Protein AF-A0A068NXD2-F1 (afdb_monomer)

Secondary structure (DSSP, 8-state):
--HHHHHHHHHTSSS-EEETHHHHHHHHTT---SEEEE--SS----SPPS-EEE---SSS-HHHHHHHHHHHTT--EEEE----SS-HHHHHHHHHHHHH-SSEEEEEETTEEEEEEESSEEEEEE--TT-EEEEEESS-EEEEEEESBSS-EEEEEE-TTS--EEEEEB-SSEEEEEESBSEEEEEEE-TT------

Radius of gyration: 17.55 Å; Cα contacts (8 Å, |Δi|>4): 435; chains: 1; bounding box: 44×31×48 Å

Nearest PDB structures (foldseek):
  3lm8-assembly1_A  TM=8.554E-01  e=1.141E-14  Bacillus subtilis
  3lm8-assembly5_C  TM=8.393E-01  e=3.067E-14  Bacillus subtilis
  3s4y-assembly1_A  TM=8.103E-01  e=2.395E-14  Homo sapiens
  3lm8-assembly6_D  TM=8.075E-01  e=1.123E-13  Bacillus subtilis
  3k94-assembly1_A  TM=8.118E-01  e=3.864E-13  Geobacillus thermodenitrificans NG80-2

Structure (mmCIF, N/CA/C/O backbone):
data_AF-A0A068NXD2-F1
#
_entry.id   AF-A0A068NXD2-F1
#
loop_
_atom_site.group_PDB
_atom_site.id
_atom_site.type_symbol
_atom_site.label_atom_id
_atom_site.label_alt_id
_atom_site.label_comp_id
_atom_site.label_asym_id
_atom_site.label_entity_id
_atom_site.label_seq_id
_atom_site.pdbx_PDB_ins_code
_atom_site.Cartn_x
_atom_site.Cartn_y
_atom_site.Cartn_z
_atom_site.occupancy
_atom_site.B_iso_or_equiv
_atom_site.auth_seq_id
_atom_site.auth_comp_id
_atom_site.auth_asym_id
_atom_site.auth_atom_id
_atom_site.pdbx_PDB_model_num
ATOM 1 N N . MET A 1 1 ? 1.137 -14.820 -9.020 1.00 80.31 1 MET A N 1
ATOM 2 C CA . MET A 1 1 ? -0.158 -14.266 -9.481 1.00 80.31 1 MET A CA 1
ATOM 3 C C . MET A 1 1 ? -0.465 -14.746 -10.903 1.00 80.31 1 MET A C 1
ATOM 5 O O . MET A 1 1 ? 0.482 -14.782 -11.695 1.00 80.31 1 MET A O 1
ATOM 9 N N . PRO A 1 2 ? -1.718 -15.140 -11.213 1.00 87.25 2 PRO A N 1
ATOM 10 C CA . PRO A 1 2 ? -2.168 -15.504 -12.565 1.00 87.25 2 PRO A CA 1
ATOM 11 C C . PRO A 1 2 ? -2.048 -14.347 -13.572 1.00 87.25 2 PRO A C 1
ATOM 13 O O . PRO A 1 2 ? -2.248 -13.191 -13.203 1.00 87.25 2 PRO A O 1
ATOM 16 N N . LEU A 1 3 ? -1.756 -14.653 -14.843 1.00 90.31 3 LEU A N 1
ATOM 17 C CA . LEU A 1 3 ? -1.585 -13.635 -15.894 1.00 90.31 3 LEU A CA 1
ATOM 18 C C . LEU A 1 3 ? -2.882 -12.876 -16.208 1.00 90.31 3 LEU A C 1
ATOM 20 O O . LEU A 1 3 ? -2.831 -11.684 -16.480 1.00 90.31 3 LEU A O 1
ATOM 24 N N . GLU A 1 4 ? -4.037 -13.537 -16.124 1.00 89.12 4 GLU A N 1
ATOM 25 C CA . GLU A 1 4 ? -5.345 -12.904 -16.347 1.00 89.12 4 GLU A CA 1
ATOM 26 C C . GLU A 1 4 ? -5.629 -11.804 -15.315 1.00 89.12 4 GLU A C 1
ATOM 28 O O . GLU A 1 4 ? -6.006 -10.693 -15.675 1.00 89.12 4 GLU A O 1
ATOM 33 N N . GLN A 1 5 ? -5.360 -12.086 -14.037 1.00 87.50 5 GLN A N 1
ATOM 34 C CA . GLN A 1 5 ? -5.490 -11.109 -12.955 1.00 87.50 5 GLN A CA 1
ATOM 35 C C . GLN A 1 5 ? -4.528 -9.931 -13.148 1.00 87.50 5 GLN A C 1
ATOM 37 O O . GLN A 1 5 ? -4.942 -8.781 -13.041 1.00 87.50 5 GLN A O 1
ATOM 42 N N . LEU A 1 6 ? -3.262 -10.210 -13.487 1.00 90.88 6 LEU A N 1
ATOM 43 C CA . LEU A 1 6 ? -2.274 -9.173 -13.798 1.00 90.88 6 LEU A CA 1
ATOM 44 C C . LEU A 1 6 ? -2.721 -8.294 -14.974 1.00 90.88 6 LEU A C 1
ATOM 46 O O . LEU A 1 6 ? -2.616 -7.074 -14.900 1.00 90.88 6 LEU A O 1
ATOM 50 N N . ASN A 1 7 ? -3.237 -8.902 -16.043 1.00 91.94 7 ASN A N 1
ATOM 51 C CA . ASN A 1 7 ? -3.731 -8.194 -17.219 1.00 91.94 7 ASN A CA 1
ATOM 52 C C . ASN A 1 7 ? -4.910 -7.277 -16.870 1.00 91.94 7 ASN A C 1
ATOM 54 O O . ASN A 1 7 ? -4.881 -6.103 -17.232 1.00 91.94 7 ASN A O 1
ATOM 58 N N . ALA A 1 8 ? -5.909 -7.791 -16.144 1.00 89.75 8 ALA A N 1
ATOM 59 C CA . ALA A 1 8 ? -7.082 -7.021 -15.741 1.00 89.75 8 ALA A CA 1
ATOM 60 C C . ALA A 1 8 ? -6.690 -5.783 -14.921 1.00 89.75 8 ALA A C 1
ATOM 62 O O . ALA A 1 8 ? -7.128 -4.677 -15.223 1.00 89.75 8 ALA A O 1
ATOM 63 N N . TRP A 1 9 ? -5.804 -5.967 -13.943 1.00 90.75 9 TRP A N 1
ATOM 64 C CA . TRP A 1 9 ? -5.254 -4.902 -13.106 1.00 90.75 9 TRP A CA 1
ATOM 65 C C . TRP A 1 9 ? -4.428 -3.879 -13.883 1.00 90.75 9 TRP A C 1
ATOM 67 O O . TRP A 1 9 ? -4.611 -2.675 -13.730 1.00 90.75 9 TRP A O 1
ATOM 77 N N . ALA A 1 10 ? -3.521 -4.338 -14.743 1.00 91.50 10 ALA A N 1
ATOM 78 C CA . ALA A 1 10 ? -2.694 -3.434 -15.530 1.00 91.50 10 ALA A CA 1
ATOM 79 C C . ALA A 1 10 ? -3.540 -2.605 -16.513 1.00 91.50 10 ALA A C 1
ATOM 81 O O . ALA A 1 10 ? -3.257 -1.434 -16.731 1.00 91.50 10 ALA A O 1
ATOM 82 N N . ARG A 1 11 ? -4.616 -3.178 -17.069 1.00 90.56 11 ARG A N 1
ATOM 83 C CA . ARG A 1 11 ? -5.527 -2.476 -17.989 1.00 90.56 11 ARG A CA 1
ATOM 84 C C . ARG A 1 11 ? -6.458 -1.469 -17.321 1.00 90.56 11 ARG A C 1
ATOM 86 O O . ARG A 1 11 ? -6.991 -0.623 -18.030 1.00 90.56 11 ARG A O 1
ATOM 93 N N . SER A 1 12 ? -6.683 -1.564 -16.012 1.00 90.12 12 SER A N 1
ATOM 94 C CA . SER A 1 12 ? -7.473 -0.577 -15.268 1.00 90.12 12 SER A CA 1
ATOM 95 C C . SER A 1 12 ? -6.631 0.587 -14.736 1.00 90.12 12 SER A C 1
ATOM 97 O O . SER A 1 12 ? -7.163 1.483 -14.090 1.00 90.12 12 SER A O 1
ATOM 99 N N . ALA A 1 13 ? -5.315 0.588 -14.966 1.00 92.25 13 ALA A N 1
ATOM 100 C CA . ALA A 1 13 ? -4.443 1.705 -14.622 1.00 92.25 13 ALA A CA 1
ATOM 101 C C . ALA A 1 13 ? -4.324 2.707 -15.782 1.00 92.25 13 ALA A C 1
ATOM 103 O O . ALA A 1 13 ? -4.320 2.319 -16.949 1.00 92.25 13 ALA A O 1
ATOM 104 N N . ASP A 1 14 ? -4.160 3.991 -15.452 1.00 93.44 14 ASP A N 1
ATOM 105 C CA . ASP A 1 14 ? -3.874 5.038 -16.442 1.00 93.44 14 ASP A CA 1
ATOM 106 C C . ASP A 1 14 ? -2.471 4.890 -17.050 1.00 93.44 14 ASP A C 1
ATOM 108 O O . ASP A 1 14 ? -2.255 5.192 -18.222 1.00 93.44 14 ASP A O 1
ATOM 112 N N . VAL A 1 15 ? -1.513 4.449 -16.226 1.00 95.50 15 VAL A N 1
ATOM 113 C CA . VAL A 1 15 ? -0.107 4.237 -16.581 1.00 95.50 15 VAL A CA 1
ATOM 114 C C . VAL A 1 15 ? 0.410 3.002 -15.848 1.00 95.50 15 VAL A C 1
ATOM 116 O O . VAL A 1 15 ? 0.129 2.811 -14.662 1.00 95.50 15 VAL A O 1
ATOM 119 N N . VAL A 1 16 ? 1.183 2.168 -16.542 1.00 96.12 16 VAL A N 1
ATOM 120 C CA . VAL A 1 16 ? 1.757 0.931 -16.010 1.00 96.12 16 VAL A CA 1
ATOM 121 C C . VAL A 1 16 ? 3.274 1.052 -15.924 1.00 96.12 16 VAL A C 1
ATOM 123 O O . VAL A 1 16 ? 3.974 1.088 -16.938 1.00 96.12 16 VAL A O 1
ATOM 126 N N . TYR A 1 17 ? 3.794 1.044 -14.698 1.00 96.75 17 TYR A N 1
ATOM 127 C CA . TYR A 1 17 ? 5.226 0.936 -14.432 1.00 96.75 17 TYR A CA 1
ATOM 128 C C . TYR A 1 17 ? 5.588 -0.464 -13.953 1.00 96.75 17 TYR A C 1
ATOM 130 O O . TYR A 1 17 ? 4.823 -1.110 -13.236 1.00 96.75 17 TYR A O 1
ATOM 138 N N . ALA A 1 18 ? 6.769 -0.923 -14.347 1.00 95.06 18 ALA A N 1
ATOM 139 C CA . ALA A 1 18 ? 7.309 -2.212 -13.955 1.00 95.06 18 ALA A CA 1
ATOM 140 C C . ALA A 1 18 ? 8.717 -2.049 -13.389 1.00 95.06 18 ALA A C 1
ATOM 142 O O . ALA A 1 18 ? 9.473 -1.200 -13.858 1.00 95.06 18 ALA A O 1
ATOM 143 N N . ALA A 1 19 ? 9.063 -2.871 -12.403 1.00 92.44 19 ALA A N 1
ATOM 144 C CA . ALA A 1 19 ? 10.442 -3.024 -11.971 1.00 92.44 19 ALA A CA 1
ATOM 145 C C . ALA A 1 19 ? 10.993 -4.359 -12.470 1.00 92.44 19 ALA A C 1
ATOM 147 O O . ALA A 1 19 ? 10.310 -5.381 -12.334 1.00 92.44 19 ALA A O 1
ATOM 148 N N . ASP A 1 20 ? 12.184 -4.328 -13.067 1.00 87.12 20 ASP A N 1
ATOM 149 C CA . ASP A 1 20 ? 12.966 -5.501 -13.475 1.00 87.12 20 ASP A CA 1
ATOM 150 C C . ASP A 1 20 ? 12.122 -6.620 -14.123 1.00 87.12 20 ASP A C 1
ATOM 152 O O . ASP A 1 20 ? 11.349 -6.364 -15.056 1.00 87.12 20 ASP A O 1
ATOM 156 N N . GLY A 1 21 ? 12.221 -7.863 -13.636 1.00 86.62 21 GLY A N 1
ATOM 157 C CA . GLY A 1 21 ? 11.480 -9.019 -14.156 1.00 86.62 21 GLY A CA 1
ATOM 158 C C . GLY A 1 21 ? 9.948 -8.881 -14.117 1.00 86.62 21 GLY A C 1
ATOM 159 O O . GLY A 1 21 ? 9.235 -9.640 -14.780 1.00 86.62 21 GLY A O 1
ATOM 160 N N . GLY A 1 22 ? 9.406 -7.891 -13.398 1.00 89.94 22 GLY A N 1
ATOM 161 C CA . GLY A 1 22 ? 7.995 -7.516 -13.484 1.00 89.94 22 GLY A CA 1
ATOM 162 C C 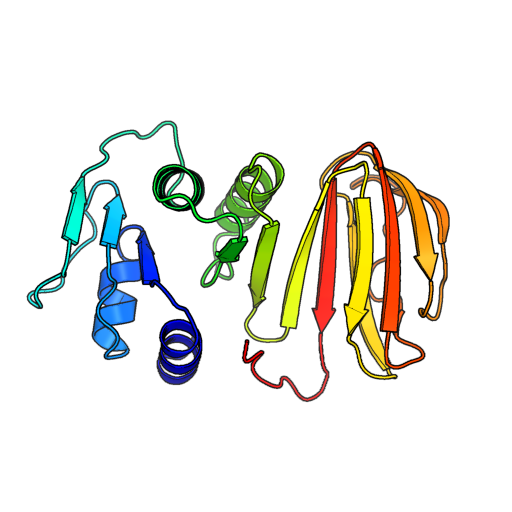. GLY A 1 22 ? 7.592 -7.052 -14.888 1.00 89.94 22 GLY A C 1
ATOM 163 O O . GLY A 1 22 ? 6.461 -7.296 -15.311 1.00 89.94 22 GLY A O 1
ATOM 164 N N . GLY A 1 23 ? 8.525 -6.455 -15.635 1.00 91.00 23 GLY A N 1
ATOM 165 C CA . GLY A 1 23 ? 8.317 -6.043 -17.020 1.00 91.00 23 GLY A CA 1
ATOM 166 C C . GLY A 1 23 ? 8.087 -7.233 -17.951 1.00 91.00 23 GLY A C 1
ATOM 167 O O . GLY A 1 23 ? 7.118 -7.236 -18.711 1.00 91.00 23 GLY A O 1
ATOM 168 N N . ASP A 1 24 ? 8.916 -8.273 -17.840 1.00 89.62 24 ASP A N 1
ATOM 169 C CA . ASP A 1 24 ? 8.751 -9.521 -18.598 1.00 89.62 24 ASP A CA 1
ATOM 170 C C . ASP A 1 24 ? 7.396 -10.169 -18.297 1.00 89.62 24 ASP A C 1
ATOM 172 O O . ASP A 1 24 ? 6.661 -10.563 -19.201 1.00 89.62 24 ASP A O 1
ATOM 176 N N . ARG A 1 25 ? 7.012 -10.200 -17.019 1.00 91.12 25 ARG A N 1
ATOM 177 C CA . ARG A 1 25 ? 5.746 -10.798 -16.584 1.00 91.12 25 ARG A CA 1
ATOM 178 C C . ARG A 1 25 ? 4.516 -10.053 -17.118 1.00 91.12 25 ARG A C 1
ATOM 180 O O . ARG A 1 25 ? 3.491 -10.669 -17.407 1.00 91.12 25 ARG A O 1
ATOM 187 N N . LEU A 1 26 ? 4.610 -8.733 -17.257 1.00 92.81 26 LEU A N 1
ATOM 188 C CA . LEU A 1 26 ? 3.582 -7.896 -17.879 1.00 92.81 26 LEU A CA 1
ATOM 189 C C . LEU A 1 26 ? 3.489 -8.133 -19.394 1.00 92.81 26 LEU A C 1
ATOM 191 O O . LEU A 1 26 ? 2.387 -8.248 -19.938 1.00 92.81 26 LEU A O 1
ATOM 195 N N . LEU A 1 27 ? 4.631 -8.306 -20.064 1.00 92.06 27 LEU A N 1
ATOM 196 C CA . LEU A 1 27 ? 4.678 -8.686 -21.477 1.00 92.06 27 LEU A CA 1
ATOM 197 C C . LEU A 1 27 ? 4.060 -10.070 -21.720 1.00 92.06 27 LEU A C 1
ATOM 199 O O . LEU A 1 27 ? 3.256 -10.214 -22.640 1.00 92.06 27 LEU A O 1
ATOM 203 N N . GLU A 1 28 ? 4.347 -11.056 -20.864 1.00 91.81 28 GLU A N 1
ATOM 204 C CA . GLU A 1 28 ? 3.694 -12.377 -20.886 1.00 91.81 28 GLU A CA 1
ATOM 205 C C . GLU A 1 28 ? 2.174 -12.275 -20.699 1.00 91.81 28 GLU A C 1
ATOM 207 O O . GLU A 1 28 ? 1.412 -13.004 -21.335 1.00 91.81 28 GLU A O 1
ATOM 212 N N . ALA A 1 29 ? 1.715 -11.341 -19.861 1.00 91.88 29 ALA A N 1
ATOM 213 C CA . ALA A 1 29 ? 0.297 -11.055 -19.670 1.00 91.88 29 ALA A CA 1
ATOM 214 C C . ALA A 1 29 ? -0.334 -10.275 -20.841 1.00 91.88 29 ALA A C 1
ATOM 216 O O . ALA A 1 29 ? -1.530 -9.990 -20.805 1.00 91.88 29 ALA A O 1
ATOM 217 N N . GLY A 1 30 ? 0.429 -9.910 -21.876 1.00 91.69 30 GLY A N 1
ATOM 218 C CA . GLY A 1 30 ? -0.059 -9.147 -23.025 1.00 91.69 30 GLY A CA 1
ATOM 219 C C . GLY A 1 30 ? -0.336 -7.671 -22.721 1.00 91.69 30 GLY A C 1
ATOM 220 O O . GLY A 1 30 ? -1.159 -7.053 -23.405 1.00 91.69 30 GLY A O 1
ATOM 221 N N . VAL A 1 31 ? 0.313 -7.107 -21.696 1.00 91.75 31 VAL A N 1
ATOM 222 C CA . VAL A 1 31 ? 0.235 -5.683 -21.339 1.00 91.75 31 VAL A CA 1
ATOM 223 C C . VAL A 1 31 ? 1.652 -5.108 -21.263 1.00 91.75 31 VAL A C 1
ATOM 225 O O . VAL A 1 31 ? 2.299 -5.231 -20.231 1.00 91.75 31 VAL A O 1
ATOM 228 N N . PRO A 1 32 ? 2.178 -4.492 -22.335 1.00 92.12 32 PRO A N 1
ATOM 229 C CA . PRO A 1 32 ? 3.508 -3.894 -22.288 1.00 92.12 32 PRO A CA 1
ATOM 230 C C . PRO A 1 32 ? 3.515 -2.682 -21.341 1.00 92.12 32 PRO A C 1
ATOM 232 O O . PRO A 1 32 ? 2.701 -1.779 -21.556 1.00 92.12 32 PRO A O 1
ATOM 235 N N . PRO A 1 33 ? 4.419 -2.625 -20.343 1.00 94.06 33 PRO A N 1
ATOM 236 C CA . PRO A 1 33 ? 4.502 -1.483 -19.439 1.00 94.06 33 PRO A CA 1
ATOM 237 C C . PRO A 1 33 ? 4.908 -0.211 -20.190 1.00 94.06 33 PRO A C 1
ATOM 239 O O . PRO A 1 33 ? 5.667 -0.253 -21.166 1.00 94.06 33 PRO A O 1
ATOM 242 N N . ASP A 1 34 ? 4.430 0.932 -19.706 1.00 95.50 34 ASP A N 1
ATOM 243 C CA . ASP A 1 34 ? 4.809 2.253 -20.205 1.00 95.50 34 ASP A CA 1
ATOM 244 C C . ASP A 1 34 ? 6.260 2.576 -19.874 1.00 95.50 34 ASP A C 1
ATOM 246 O O . ASP A 1 34 ? 6.957 3.214 -20.664 1.00 95.50 34 ASP A O 1
ATOM 250 N N . THR A 1 35 ? 6.740 2.131 -18.713 1.00 95.38 35 THR A N 1
ATOM 251 C CA . THR A 1 35 ? 8.150 2.228 -18.328 1.00 95.38 35 THR A CA 1
ATOM 252 C C . THR A 1 35 ? 8.550 1.047 -17.458 1.00 95.38 35 THR A C 1
ATOM 254 O O . THR A 1 35 ? 7.874 0.742 -16.478 1.00 95.38 35 THR A O 1
ATOM 257 N N . THR A 1 36 ? 9.678 0.424 -17.794 1.00 94.62 36 THR A N 1
ATOM 258 C CA . THR A 1 36 ? 10.364 -0.536 -16.925 1.00 94.62 36 THR A CA 1
ATOM 259 C C . THR A 1 36 ? 11.621 0.117 -16.353 1.00 94.62 36 THR A C 1
ATOM 261 O O . THR A 1 36 ? 12.400 0.704 -17.108 1.00 94.62 36 THR A O 1
ATOM 264 N N . ILE A 1 37 ? 11.803 0.045 -15.035 1.00 93.56 37 ILE A N 1
ATOM 265 C CA . ILE A 1 37 ? 12.955 0.591 -14.303 1.00 93.56 37 ILE A CA 1
ATOM 266 C C . ILE A 1 37 ? 13.669 -0.514 -13.519 1.00 93.56 37 ILE A C 1
ATOM 268 O O . ILE A 1 37 ? 13.020 -1.443 -13.056 1.00 93.56 37 ILE A O 1
ATOM 272 N N . GLY A 1 38 ? 14.983 -0.412 -13.360 1.00 88.06 38 GLY A N 1
ATOM 273 C CA . GLY A 1 38 ? 15.768 -1.347 -12.553 1.00 88.06 38 GLY A CA 1
ATOM 274 C C . GLY A 1 38 ? 17.189 -1.481 -13.077 1.00 88.06 38 GLY A C 1
ATOM 275 O O . GLY A 1 38 ? 17.612 -0.685 -13.921 1.00 88.06 38 GLY A O 1
ATOM 276 N N . ASP A 1 39 ? 17.938 -2.462 -12.588 1.00 80.06 39 ASP A N 1
ATOM 277 C CA . ASP A 1 39 ? 19.282 -2.725 -13.118 1.00 80.06 39 ASP A CA 1
ATOM 278 C C . ASP A 1 39 ? 19.241 -3.387 -14.510 1.00 80.06 39 ASP A C 1
ATOM 280 O O . ASP A 1 39 ? 20.212 -3.287 -15.271 1.00 80.06 39 ASP A O 1
ATOM 284 N N . LEU A 1 40 ? 18.072 -3.939 -14.870 1.00 77.69 40 LEU A N 1
ATOM 285 C CA . LEU A 1 40 ? 17.748 -4.611 -16.125 1.00 77.69 40 LEU A CA 1
ATOM 286 C C . LEU A 1 40 ? 18.558 -5.897 -16.364 1.00 77.69 40 LEU A C 1
ATOM 288 O O . LEU A 1 40 ? 18.571 -6.404 -17.487 1.00 77.69 40 LEU A O 1
ATOM 292 N N . ASP A 1 41 ? 19.212 -6.447 -15.336 1.00 72.94 41 ASP A N 1
ATOM 293 C CA . ASP A 1 41 ? 20.031 -7.661 -15.445 1.00 72.94 41 ASP A CA 1
ATOM 294 C C . ASP A 1 41 ? 19.180 -8.941 -15.575 1.00 72.94 41 ASP A C 1
ATOM 296 O O . ASP A 1 41 ? 19.598 -9.955 -16.144 1.00 72.94 41 ASP A O 1
ATOM 300 N N . SER A 1 42 ? 17.943 -8.854 -15.092 1.00 67.88 42 SER A N 1
ATOM 301 C CA . SER A 1 42 ? 16.977 -9.941 -15.009 1.00 67.88 42 SER A CA 1
ATOM 302 C C . SER A 1 42 ? 15.984 -9.955 -16.170 1.00 67.88 42 SER A C 1
ATOM 304 O O . SER A 1 42 ? 15.219 -10.916 -16.294 1.00 67.88 42 SER A O 1
ATOM 306 N N . ILE A 1 43 ? 16.025 -8.942 -17.043 1.00 70.12 43 ILE A N 1
ATOM 307 C CA . ILE A 1 43 ? 15.185 -8.851 -18.238 1.00 70.12 43 ILE A CA 1
ATOM 308 C C . ILE A 1 43 ? 15.666 -9.859 -19.280 1.00 70.12 43 ILE A C 1
ATOM 310 O O . ILE A 1 43 ? 16.800 -9.823 -19.757 1.00 70.12 43 ILE A O 1
ATOM 314 N N . ARG A 1 44 ? 14.768 -10.764 -19.661 1.00 68.62 44 ARG A N 1
ATOM 315 C CA . ARG A 1 44 ? 15.015 -11.834 -20.638 1.00 68.62 44 ARG A CA 1
ATOM 316 C C . ARG A 1 44 ? 14.169 -11.683 -21.894 1.00 68.62 44 ARG A C 1
ATOM 318 O O . ARG A 1 44 ? 14.394 -12.409 -22.864 1.00 68.62 44 ARG A O 1
ATOM 325 N N . SER A 1 45 ? 13.181 -10.792 -21.879 1.00 65.12 45 SER A N 1
ATOM 326 C CA . SER A 1 45 ? 12.255 -10.633 -22.992 1.00 65.12 45 SER A CA 1
ATOM 327 C C . SER A 1 45 ? 12.933 -10.102 -24.258 1.00 65.12 45 SER A C 1
ATOM 329 O O . SER A 1 45 ? 13.699 -9.141 -24.242 1.00 65.12 45 SER A O 1
ATOM 331 N N . VAL A 1 46 ? 12.567 -10.712 -25.387 1.00 59.62 46 VAL A N 1
ATOM 332 C CA . VAL A 1 46 ? 12.876 -10.237 -26.747 1.00 59.62 46 VAL A CA 1
ATOM 333 C C . VAL A 1 46 ? 11.838 -9.238 -27.274 1.00 59.62 46 VAL A C 1
ATOM 335 O O . VAL A 1 46 ? 12.017 -8.665 -28.347 1.00 59.62 46 VAL A O 1
ATOM 338 N N . LEU A 1 47 ? 10.723 -9.061 -26.556 1.00 62.22 47 LEU A N 1
ATOM 339 C CA . LEU A 1 47 ? 9.650 -8.143 -26.928 1.00 62.22 47 LEU A CA 1
ATOM 340 C C . LEU A 1 47 ? 10.023 -6.701 -26.548 1.00 62.22 47 LEU A C 1
ATOM 342 O O . LEU A 1 47 ? 10.613 -6.481 -25.488 1.00 62.22 47 LEU A O 1
ATOM 346 N N . PRO A 1 48 ? 9.664 -5.706 -27.378 1.00 67.56 48 PRO A N 1
ATOM 347 C CA . PRO A 1 48 ? 10.055 -4.326 -27.141 1.00 67.56 48 PRO A CA 1
ATOM 348 C C . PRO A 1 48 ? 9.314 -3.736 -25.936 1.00 67.56 48 PRO A C 1
ATOM 350 O O . PRO A 1 48 ? 8.084 -3.662 -25.913 1.00 67.56 48 PRO A O 1
ATOM 353 N N . PHE A 1 49 ? 10.077 -3.245 -24.964 1.00 77.50 49 PHE A N 1
ATOM 354 C CA . PHE A 1 49 ? 9.577 -2.329 -23.943 1.00 77.50 49 PHE A CA 1
ATOM 355 C C . PHE A 1 49 ? 9.327 -0.947 -24.554 1.00 77.50 49 PHE A C 1
ATOM 357 O O . PHE A 1 49 ? 10.071 -0.510 -25.433 1.00 77.50 49 PHE A O 1
ATOM 364 N N . ARG A 1 50 ? 8.302 -0.229 -24.074 1.00 83.88 50 ARG A N 1
ATOM 365 C CA . ARG A 1 50 ? 8.019 1.142 -24.541 1.00 83.88 50 ARG A CA 1
ATOM 366 C C . ARG A 1 50 ? 9.112 2.117 -24.111 1.00 83.88 50 ARG A C 1
ATOM 368 O O . ARG A 1 50 ? 9.549 2.947 -24.905 1.00 83.88 50 ARG A O 1
ATOM 375 N N . ARG A 1 51 ? 9.553 2.001 -22.857 1.00 90.50 51 ARG A N 1
ATOM 376 C CA . ARG A 1 51 ? 10.634 2.790 -22.267 1.00 90.50 51 ARG A CA 1
ATOM 377 C C . ARG A 1 51 ? 11.364 1.961 -21.219 1.00 90.50 51 ARG A C 1
ATOM 379 O O . ARG A 1 51 ? 10.728 1.286 -20.413 1.00 90.50 51 ARG A O 1
ATOM 386 N N . LEU A 1 52 ? 12.689 2.060 -21.222 1.00 90.06 52 LEU A N 1
ATOM 387 C CA . LEU A 1 52 ? 13.569 1.455 -20.228 1.00 90.06 52 LEU A CA 1
ATOM 388 C C . LEU A 1 52 ? 14.341 2.557 -19.510 1.00 90.06 52 LEU A C 1
ATOM 390 O O . LEU A 1 52 ? 14.863 3.470 -20.153 1.00 90.06 52 LEU A O 1
ATOM 394 N N . ILE A 1 53 ? 1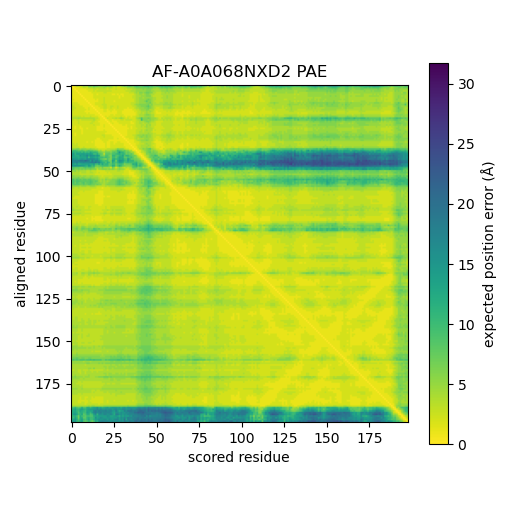4.395 2.475 -18.187 1.00 90.38 53 ILE A N 1
ATOM 395 C CA . ILE A 1 53 ? 15.236 3.322 -17.345 1.00 90.38 53 ILE A CA 1
ATOM 396 C C . ILE A 1 53 ? 16.188 2.393 -16.608 1.00 90.38 53 ILE A C 1
ATOM 398 O O . ILE A 1 53 ? 15.769 1.639 -15.737 1.00 90.38 53 ILE A O 1
ATOM 402 N N . GLN A 1 54 ? 17.466 2.449 -16.970 1.00 89.44 54 GLN A N 1
ATOM 403 C CA . GLN A 1 54 ? 18.487 1.744 -16.214 1.00 89.44 54 GLN A CA 1
ATOM 404 C C . GLN A 1 54 ? 18.818 2.551 -14.958 1.00 89.44 54 GLN A C 1
ATOM 406 O O . GLN A 1 54 ? 19.219 3.712 -15.052 1.00 89.44 54 GLN A O 1
ATOM 411 N N . ASP A 1 55 ? 18.649 1.923 -13.803 1.00 87.94 55 ASP A N 1
ATOM 412 C CA . ASP A 1 55 ? 18.981 2.465 -12.495 1.00 87.94 55 ASP A CA 1
ATOM 413 C C . ASP A 1 55 ? 19.861 1.452 -11.740 1.00 87.94 55 ASP A C 1
ATOM 415 O O . ASP A 1 55 ? 19.337 0.499 -11.147 1.00 87.94 55 ASP A O 1
ATOM 419 N N . PRO A 1 56 ? 21.198 1.621 -11.796 1.00 85.12 56 PRO A N 1
ATOM 420 C CA . PRO A 1 56 ? 22.143 0.684 -11.203 1.00 85.12 56 PRO A CA 1
ATOM 421 C C . PRO A 1 56 ? 22.251 0.823 -9.680 1.00 85.12 56 PRO A C 1
ATOM 423 O O . PRO A 1 56 ? 23.036 0.089 -9.082 1.00 85.12 56 PRO A O 1
ATOM 426 N N . ASP A 1 57 ? 21.529 1.761 -9.056 1.00 87.50 57 ASP A N 1
ATOM 427 C CA . ASP A 1 57 ? 21.555 1.937 -7.609 1.00 87.50 57 ASP A CA 1
ATOM 428 C C . ASP A 1 57 ? 21.073 0.666 -6.892 1.00 87.50 57 ASP A C 1
ATOM 430 O O . ASP A 1 57 ? 20.019 0.106 -7.208 1.00 87.50 57 ASP A O 1
ATOM 434 N N . GLN A 1 58 ? 21.881 0.217 -5.935 1.00 85.44 58 GLN A N 1
ATOM 435 C CA . GLN A 1 58 ? 21.658 -0.977 -5.119 1.00 85.44 58 GLN A CA 1
ATOM 436 C C . GLN A 1 58 ? 21.252 -0.618 -3.683 1.00 85.44 58 GLN A C 1
ATOM 438 O O . GLN A 1 58 ? 20.911 -1.503 -2.900 1.00 85.44 58 GLN A O 1
ATOM 443 N N . GLU A 1 59 ? 21.301 0.666 -3.311 1.00 88.44 59 GLU A N 1
ATOM 444 C CA . GLU A 1 59 ? 20.857 1.137 -1.996 1.00 88.44 59 GLU A CA 1
ATOM 445 C C . GLU A 1 59 ? 19.332 1.318 -1.933 1.00 88.44 59 GLU A C 1
ATOM 447 O O . GLU A 1 59 ? 18.757 1.371 -0.844 1.00 88.44 59 GLU A O 1
ATOM 452 N N . THR A 1 60 ? 18.664 1.373 -3.089 1.00 90.56 60 THR A N 1
ATOM 453 C CA . THR A 1 60 ? 17.209 1.491 -3.215 1.00 90.56 60 THR A CA 1
ATOM 454 C C . THR A 1 60 ? 16.583 0.213 -3.765 1.00 90.56 60 THR A C 1
ATOM 456 O O . THR A 1 60 ? 17.113 -0.429 -4.670 1.00 90.56 60 THR A O 1
ATOM 459 N N . SER A 1 61 ? 15.425 -0.170 -3.220 1.00 92.50 61 SER A N 1
ATOM 460 C CA . SER A 1 61 ? 14.678 -1.328 -3.719 1.00 92.50 61 SER A CA 1
ATOM 461 C C . SER A 1 61 ? 13.909 -1.001 -5.000 1.00 92.50 61 SER A C 1
ATOM 463 O O . SER A 1 61 ? 13.587 0.154 -5.279 1.00 92.50 61 SER A O 1
ATOM 465 N N . ASP A 1 62 ? 13.492 -2.035 -5.722 1.00 92.31 62 ASP A N 1
ATOM 466 C CA . ASP A 1 62 ? 12.571 -1.940 -6.862 1.00 92.31 62 ASP A CA 1
ATOM 467 C C . ASP A 1 62 ? 11.307 -1.131 -6.542 1.00 92.31 62 ASP A C 1
ATOM 469 O O . ASP A 1 62 ? 10.835 -0.327 -7.349 1.00 92.31 62 ASP A O 1
ATOM 473 N N . CYS A 1 63 ? 10.770 -1.298 -5.328 1.00 95.44 63 CYS A N 1
ATOM 474 C CA . CYS A 1 63 ? 9.624 -0.522 -4.875 1.00 95.44 63 CYS A CA 1
ATOM 475 C C . CYS A 1 63 ? 9.978 0.963 -4.718 1.00 95.44 63 CYS A C 1
ATOM 477 O O . CYS A 1 63 ? 9.193 1.814 -5.133 1.00 95.44 63 CYS A O 1
ATOM 479 N N . ASP A 1 64 ? 11.139 1.295 -4.144 1.00 96.06 64 ASP A N 1
ATOM 480 C CA . ASP A 1 64 ? 11.590 2.689 -4.011 1.00 96.06 64 ASP A CA 1
ATOM 481 C C . ASP A 1 64 ? 11.756 3.347 -5.390 1.00 96.06 64 ASP A C 1
ATOM 483 O O . ASP A 1 64 ? 11.334 4.493 -5.586 1.00 96.06 64 ASP A O 1
ATOM 487 N N . LYS A 1 65 ? 12.291 2.603 -6.367 1.00 95.31 65 LYS A N 1
ATOM 488 C CA . LYS A 1 65 ? 12.451 3.051 -7.759 1.00 95.31 65 LYS A CA 1
ATOM 489 C C . LYS A 1 65 ? 11.098 3.361 -8.408 1.00 95.31 65 LYS A C 1
ATOM 491 O O . LYS A 1 65 ? 10.926 4.436 -8.987 1.00 95.31 65 LYS A O 1
ATOM 496 N N . LEU A 1 66 ? 10.106 2.479 -8.253 1.00 96.94 66 LEU A N 1
ATOM 497 C CA . LEU A 1 66 ? 8.743 2.691 -8.766 1.00 96.94 66 LEU A CA 1
ATOM 498 C C . LEU A 1 66 ? 8.042 3.889 -8.119 1.00 96.94 66 LEU A C 1
ATOM 500 O O . LEU A 1 66 ? 7.423 4.695 -8.819 1.00 96.94 66 LEU A O 1
ATOM 504 N N . LEU A 1 67 ? 8.144 4.024 -6.795 1.00 97.56 67 LEU A N 1
ATOM 505 C CA . LEU A 1 67 ? 7.551 5.140 -6.055 1.00 97.56 67 LEU A CA 1
ATOM 506 C C . LEU A 1 67 ? 8.167 6.473 -6.500 1.00 97.56 67 LEU A C 1
ATOM 508 O O . LEU A 1 67 ? 7.440 7.403 -6.845 1.00 97.56 67 LEU A O 1
ATOM 512 N N . THR A 1 68 ? 9.498 6.530 -6.589 1.00 96.06 68 THR A N 1
ATOM 513 C CA . THR A 1 68 ? 10.240 7.720 -7.031 1.00 96.06 68 THR A CA 1
ATOM 514 C C . THR A 1 68 ? 9.899 8.097 -8.472 1.00 96.06 68 THR A C 1
ATOM 516 O O . THR A 1 68 ? 9.676 9.269 -8.777 1.00 96.06 68 THR A O 1
ATOM 519 N N . LEU A 1 69 ? 9.836 7.116 -9.378 1.00 96.38 69 LEU A N 1
ATOM 520 C CA . LEU A 1 69 ? 9.439 7.340 -10.768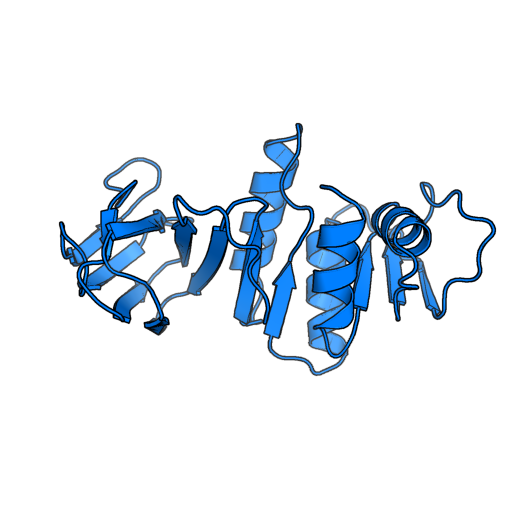 1.00 96.38 69 LEU A CA 1
ATOM 521 C C . LEU A 1 69 ? 8.020 7.913 -10.857 1.00 96.38 69 LEU A C 1
ATOM 523 O O . LEU A 1 69 ? 7.778 8.854 -11.617 1.00 96.38 69 LEU A O 1
ATOM 527 N N . THR A 1 70 ? 7.097 7.361 -10.072 1.00 97.56 70 THR A N 1
ATOM 528 C CA . THR A 1 70 ? 5.690 7.772 -10.056 1.00 97.56 70 THR A CA 1
ATOM 529 C C . THR A 1 70 ? 5.534 9.212 -9.572 1.00 97.56 70 THR A C 1
ATOM 531 O O . THR A 1 70 ? 4.873 10.011 -10.236 1.00 97.56 70 THR A O 1
ATOM 534 N N . GLU A 1 71 ? 6.213 9.567 -8.480 1.00 96.50 71 GLU A N 1
ATOM 535 C CA . GLU A 1 71 ? 6.234 10.928 -7.938 1.00 96.50 71 GLU A CA 1
ATOM 536 C C . GLU A 1 71 ? 6.853 11.925 -8.931 1.00 96.50 71 GLU A C 1
ATOM 538 O O . GLU A 1 71 ? 6.246 12.948 -9.251 1.00 96.50 71 GLU A O 1
ATOM 543 N N . ARG A 1 72 ? 8.021 11.605 -9.508 1.00 95.88 72 ARG A N 1
ATOM 544 C CA . ARG A 1 72 ? 8.693 12.461 -10.508 1.00 95.88 72 ARG A CA 1
ATOM 545 C C . ARG A 1 72 ? 7.876 12.662 -11.782 1.00 95.88 72 ARG A C 1
ATOM 547 O O . ARG A 1 72 ? 8.068 13.658 -12.475 1.00 95.88 72 ARG A O 1
ATOM 554 N N . SER A 1 73 ? 6.981 11.728 -12.090 1.00 95.94 73 SER A N 1
ATOM 555 C CA . SER A 1 73 ? 6.071 11.815 -13.235 1.00 95.94 73 SER A CA 1
ATOM 556 C C . SER A 1 73 ? 4.810 12.640 -12.935 1.00 95.94 73 SER A C 1
ATOM 558 O O . SER A 1 73 ? 3.978 12.822 -13.819 1.00 95.94 73 SER A O 1
ATOM 560 N N . GLY A 1 74 ? 4.676 13.180 -11.717 1.00 96.44 74 GLY A N 1
ATOM 561 C CA . GLY A 1 74 ? 3.585 14.073 -11.320 1.00 96.44 74 GLY A CA 1
ATOM 562 C C . GLY A 1 74 ? 2.314 13.361 -10.856 1.00 96.44 74 GLY A C 1
ATOM 563 O O . GLY A 1 74 ? 1.273 14.006 -10.722 1.00 96.44 74 GLY A O 1
ATOM 564 N N . HIS A 1 75 ? 2.367 12.051 -10.609 1.00 97.06 75 HIS A N 1
ATOM 565 C CA . HIS A 1 75 ? 1.241 11.313 -10.043 1.00 97.06 75 HIS A CA 1
ATOM 566 C C . HIS A 1 75 ? 1.250 11.402 -8.515 1.00 97.06 75 HIS A C 1
ATOM 568 O O . HIS A 1 75 ? 2.304 11.492 -7.893 1.00 97.06 75 HIS A O 1
ATOM 574 N N . ASN A 1 76 ? 0.067 11.335 -7.906 1.00 96.31 76 ASN A N 1
ATOM 575 C CA . ASN A 1 76 ? -0.110 11.377 -6.450 1.00 96.31 76 ASN A CA 1
ATOM 576 C C . ASN A 1 76 ? -0.573 10.044 -5.846 1.00 96.31 76 ASN A C 1
ATOM 578 O O . ASN A 1 76 ? -0.648 9.914 -4.629 1.00 96.31 76 ASN A O 1
ATOM 582 N N . ARG A 1 77 ? -0.899 9.058 -6.686 1.00 96.12 77 ARG A N 1
ATOM 583 C CA . ARG A 1 77 ? -1.481 7.777 -6.281 1.00 96.12 77 ARG A CA 1
ATOM 584 C C . ARG A 1 77 ? -0.806 6.641 -7.023 1.00 96.12 77 ARG A C 1
ATOM 586 O O . ARG A 1 77 ? -0.487 6.772 -8.202 1.00 96.12 77 ARG A O 1
ATOM 593 N N . ILE A 1 78 ? -0.632 5.520 -6.336 1.00 97.31 78 ILE A N 1
ATOM 594 C CA . ILE A 1 78 ? -0.053 4.306 -6.908 1.00 97.31 78 ILE A CA 1
ATOM 595 C C . ILE A 1 78 ? -0.744 3.073 -6.337 1.00 97.31 78 ILE A C 1
ATOM 597 O O . ILE A 1 78 ? -1.085 3.016 -5.156 1.00 97.31 78 ILE A O 1
ATOM 601 N N . THR A 1 79 ? -0.951 2.071 -7.188 1.00 96.50 79 THR A N 1
ATOM 602 C CA . THR A 1 79 ? -1.337 0.730 -6.747 1.00 96.50 79 THR A CA 1
ATOM 603 C C . THR A 1 79 ? -0.158 -0.208 -6.942 1.00 96.50 79 THR A C 1
ATOM 605 O O . THR A 1 79 ? 0.249 -0.462 -8.071 1.00 96.50 79 THR A O 1
ATOM 608 N N . LEU A 1 80 ? 0.391 -0.712 -5.841 1.00 96.00 80 LEU A N 1
ATOM 609 C CA . LEU A 1 80 ? 1.449 -1.714 -5.859 1.00 96.00 80 LEU A CA 1
ATOM 610 C C . LEU A 1 80 ? 0.829 -3.105 -5.994 1.00 96.00 80 LEU A C 1
ATOM 612 O O . LEU A 1 80 ? -0.096 -3.460 -5.260 1.00 96.00 80 LEU A O 1
ATOM 616 N N . ILE A 1 81 ? 1.365 -3.897 -6.917 1.00 93.00 81 ILE A N 1
ATOM 617 C CA . ILE A 1 81 ? 0.985 -5.293 -7.153 1.00 93.00 81 ILE A CA 1
ATOM 618 C C . ILE A 1 81 ? 2.228 -6.173 -7.140 1.00 93.00 81 ILE A C 1
ATOM 620 O O . ILE A 1 81 ? 3.346 -5.687 -7.272 1.00 93.00 81 ILE A O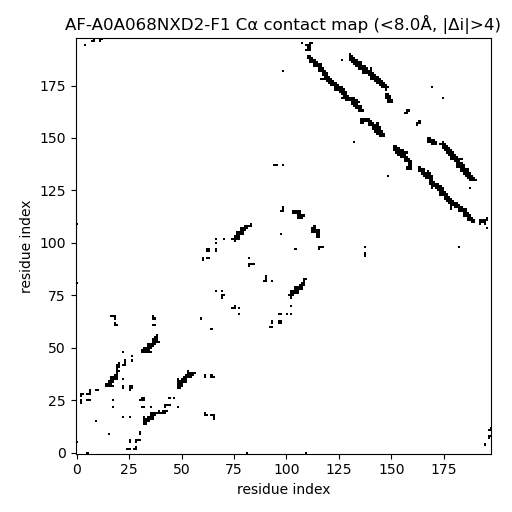 1
ATOM 624 N N . GLY A 1 82 ? 2.038 -7.484 -6.996 1.00 88.12 82 GLY A N 1
ATOM 625 C CA . GLY A 1 82 ? 3.155 -8.432 -7.040 1.00 88.12 82 GLY A CA 1
ATOM 626 C C . GLY A 1 82 ? 4.054 -8.409 -5.801 1.00 88.12 82 GLY A C 1
ATOM 627 O O . GLY A 1 82 ? 5.088 -9.063 -5.810 1.00 88.12 82 GLY A O 1
ATOM 628 N N . LEU A 1 83 ? 3.645 -7.716 -4.733 1.00 90.12 83 LEU A N 1
ATOM 629 C CA . LEU A 1 83 ? 4.349 -7.729 -3.452 1.00 90.12 83 LEU A CA 1
ATOM 630 C C . LEU A 1 83 ? 4.259 -9.077 -2.722 1.00 90.12 83 LEU A C 1
ATOM 632 O O . LEU A 1 83 ? 5.113 -9.376 -1.901 1.00 90.12 83 LEU A O 1
ATOM 636 N N . GLU A 1 84 ? 3.240 -9.897 -2.996 1.00 86.19 84 GLU A N 1
ATOM 637 C CA . GLU A 1 84 ? 3.112 -11.226 -2.393 1.00 86.19 84 GLU A CA 1
ATOM 638 C C . GLU A 1 84 ? 4.037 -12.250 -3.061 1.00 86.19 84 GLU A C 1
ATOM 640 O O . GLU A 1 84 ? 4.036 -12.405 -4.284 1.00 86.19 84 GLU A O 1
ATOM 645 N N . GLY A 1 85 ? 4.731 -13.043 -2.251 1.00 81.81 85 GLY A N 1
ATOM 646 C CA . GLY A 1 85 ? 5.582 -14.126 -2.727 1.00 81.81 85 GLY A CA 1
ATOM 647 C C . GLY A 1 85 ? 6.240 -14.877 -1.578 1.00 81.81 85 GLY A C 1
ATOM 648 O O . GLY A 1 85 ? 5.861 -14.716 -0.419 1.00 81.81 85 GLY A O 1
ATOM 649 N N . ASP A 1 86 ? 7.246 -15.679 -1.911 1.00 84.25 86 ASP A N 1
ATOM 650 C CA . ASP A 1 86 ? 7.935 -16.547 -0.947 1.00 84.25 86 ASP A CA 1
ATOM 651 C C . ASP A 1 86 ? 8.955 -15.783 -0.079 1.00 84.25 86 ASP A C 1
ATOM 653 O O . ASP A 1 86 ? 9.438 -16.291 0.932 1.00 84.25 86 ASP A O 1
ATOM 657 N N . ARG A 1 87 ? 9.282 -14.544 -0.468 1.00 90.75 87 ARG A N 1
ATOM 658 C CA . ARG A 1 87 ? 10.279 -13.689 0.182 1.00 90.75 87 ARG A CA 1
ATOM 659 C C . ARG A 1 87 ? 9.626 -12.637 1.066 1.00 90.75 87 ARG A C 1
ATOM 661 O O . ARG A 1 87 ? 9.328 -11.527 0.633 1.00 90.75 87 ARG A O 1
ATOM 668 N N . LEU A 1 88 ? 9.401 -13.004 2.326 1.00 92.62 88 LEU A N 1
ATOM 669 C CA . LEU A 1 88 ? 8.780 -12.125 3.320 1.00 92.62 88 LEU A CA 1
ATOM 670 C C . LEU A 1 88 ? 9.603 -10.857 3.590 1.00 92.62 88 LEU A C 1
ATOM 672 O O . LEU A 1 88 ? 9.042 -9.794 3.834 1.00 92.62 88 LEU A O 1
ATOM 676 N N . ASP A 1 89 ? 10.925 -10.951 3.513 1.00 93.44 89 ASP A N 1
ATOM 677 C CA . ASP A 1 89 ? 11.829 -9.808 3.610 1.00 93.44 89 ASP A CA 1
ATOM 678 C C . ASP A 1 89 ? 11.548 -8.751 2.526 1.00 93.44 89 ASP A C 1
ATOM 680 O O . ASP A 1 89 ? 11.492 -7.563 2.837 1.00 93.44 89 ASP A O 1
ATOM 684 N N . HIS A 1 90 ? 11.257 -9.168 1.289 1.00 91.75 90 HIS A N 1
ATOM 685 C CA . HIS A 1 90 ? 10.840 -8.259 0.212 1.00 91.75 90 HIS A CA 1
ATOM 686 C C . HIS A 1 90 ? 9.472 -7.618 0.476 1.00 91.75 90 HIS A C 1
ATOM 688 O O . HIS A 1 90 ? 9.282 -6.432 0.195 1.00 91.75 90 HIS A O 1
ATOM 694 N N . VAL A 1 91 ? 8.524 -8.374 1.042 1.00 94.25 91 VAL A N 1
ATOM 695 C CA . VAL A 1 91 ? 7.210 -7.838 1.441 1.00 94.25 91 VAL A CA 1
ATOM 696 C C . VAL A 1 91 ? 7.400 -6.724 2.473 1.00 94.25 91 VAL A C 1
ATOM 698 O O . VAL A 1 91 ? 6.849 -5.634 2.321 1.00 94.25 91 VAL A O 1
ATOM 701 N N . LEU A 1 92 ? 8.213 -6.972 3.505 1.00 94.94 92 LEU A N 1
ATOM 702 C CA . LEU A 1 92 ? 8.493 -5.999 4.562 1.00 94.94 92 LEU A CA 1
ATOM 703 C C . LEU A 1 92 ? 9.223 -4.764 4.025 1.00 94.94 92 LEU A C 1
ATOM 705 O O . LEU A 1 92 ? 8.852 -3.644 4.375 1.00 94.94 92 LEU A O 1
ATOM 709 N N . ALA A 1 93 ? 10.211 -4.950 3.145 1.00 94.25 93 ALA A N 1
ATOM 710 C CA . ALA A 1 93 ? 10.903 -3.844 2.488 1.00 94.25 93 ALA A CA 1
ATOM 711 C C . ALA A 1 93 ? 9.929 -2.974 1.677 1.00 94.25 93 ALA A C 1
ATOM 713 O O . ALA A 1 93 ? 9.921 -1.757 1.841 1.00 94.25 93 ALA A O 1
ATOM 714 N N . THR A 1 94 ? 9.038 -3.602 0.901 1.00 95.75 94 THR A N 1
ATOM 715 C CA . THR A 1 94 ? 7.993 -2.923 0.114 1.00 95.75 94 THR A CA 1
ATOM 716 C C . THR A 1 94 ? 7.059 -2.099 1.000 1.00 95.75 94 THR A C 1
ATOM 718 O O . THR A 1 94 ? 6.784 -0.939 0.697 1.00 95.75 94 THR A O 1
ATOM 721 N N . LEU A 1 95 ? 6.592 -2.660 2.123 1.00 96.81 95 LEU A N 1
ATOM 722 C CA . LEU A 1 95 ? 5.765 -1.921 3.086 1.00 96.81 95 LEU A CA 1
ATOM 723 C C . LEU A 1 95 ? 6.531 -0.738 3.690 1.00 96.81 95 LEU A C 1
ATOM 725 O O . LEU A 1 95 ? 5.979 0.354 3.806 1.00 96.81 95 LEU A O 1
ATOM 729 N N . GLY A 1 96 ? 7.812 -0.926 4.017 1.00 96.56 96 GLY A N 1
ATOM 730 C CA . GLY A 1 96 ? 8.684 0.150 4.480 1.00 96.56 96 GLY A CA 1
ATOM 731 C C . GLY A 1 96 ? 8.819 1.279 3.454 1.00 96.56 96 GLY A C 1
ATOM 732 O O . GLY A 1 96 ? 8.673 2.448 3.808 1.00 96.56 96 GLY A O 1
ATOM 733 N N . SER A 1 97 ? 9.050 0.948 2.184 1.00 97.00 97 SER A N 1
ATOM 734 C CA . SER A 1 97 ? 9.101 1.911 1.077 1.00 97.00 97 SER A CA 1
ATOM 735 C C . SER A 1 97 ? 7.777 2.652 0.902 1.00 97.00 97 SER A C 1
ATOM 737 O O . SER A 1 97 ? 7.756 3.879 0.799 1.00 97.00 97 SER A O 1
ATOM 739 N N . ALA A 1 98 ? 6.656 1.935 0.962 1.00 97.50 98 ALA A N 1
ATOM 740 C CA . ALA A 1 98 ? 5.327 2.519 0.846 1.00 97.50 98 ALA A CA 1
ATOM 741 C C . ALA A 1 98 ? 4.996 3.492 1.997 1.00 97.50 98 ALA A C 1
ATOM 743 O O . ALA A 1 98 ? 4.385 4.535 1.764 1.00 97.50 98 ALA A O 1
ATOM 744 N N . VAL A 1 99 ? 5.441 3.195 3.224 1.00 97.12 99 VAL A N 1
ATOM 745 C CA . VAL A 1 99 ? 5.310 4.099 4.382 1.00 97.12 99 VAL A CA 1
ATOM 746 C C . VAL A 1 99 ? 6.131 5.374 4.208 1.00 97.12 99 VAL A C 1
ATOM 748 O O . VAL A 1 99 ? 5.656 6.445 4.577 1.00 97.12 99 VAL A O 1
ATOM 751 N N . ARG A 1 100 ? 7.339 5.286 3.637 1.00 95.69 100 ARG A N 1
ATOM 752 C CA . ARG A 1 100 ? 8.192 6.462 3.381 1.00 95.69 100 ARG A CA 1
ATOM 753 C C . ARG A 1 100 ? 7.691 7.334 2.227 1.00 95.69 100 ARG A C 1
ATOM 755 O O . ARG A 1 100 ? 8.077 8.495 2.144 1.00 95.69 100 ARG A O 1
ATOM 762 N N . SER A 1 101 ? 6.865 6.786 1.337 1.00 95.88 101 SER A N 1
ATOM 763 C CA . SER A 1 101 ? 6.330 7.518 0.191 1.00 95.88 101 SER A CA 1
ATOM 764 C C . SER A 1 101 ? 5.302 8.574 0.596 1.00 95.88 101 SER A C 1
ATOM 766 O O . SER A 1 101 ? 4.481 8.355 1.489 1.00 95.88 101 SER A O 1
ATOM 768 N N . LEU A 1 102 ? 5.301 9.689 -0.137 1.00 93.38 102 LEU A N 1
ATOM 769 C CA . LEU A 1 102 ? 4.274 10.729 -0.057 1.00 93.38 102 LEU A CA 1
ATOM 770 C C . LEU A 1 102 ? 3.043 10.431 -0.932 1.00 93.38 102 LEU A C 1
ATOM 772 O O . LEU A 1 102 ? 2.042 11.133 -0.827 1.00 93.38 102 LEU A O 1
ATOM 776 N N . LEU A 1 103 ? 3.100 9.400 -1.780 1.00 97.44 103 LEU A N 1
ATOM 777 C CA . LEU A 1 103 ? 1.983 8.973 -2.626 1.00 97.44 103 LEU A CA 1
ATOM 778 C C . LEU A 1 103 ? 0.890 8.312 -1.784 1.00 97.44 103 LEU A C 1
ATOM 780 O O . LEU A 1 103 ? 1.200 7.591 -0.830 1.00 97.44 103 LEU A O 1
ATOM 784 N N . ASP A 1 104 ? -0.380 8.429 -2.174 1.00 96.75 104 ASP A N 1
ATOM 785 C CA . ASP A 1 104 ? -1.394 7.521 -1.631 1.00 96.75 104 ASP A CA 1
ATOM 786 C C . ASP A 1 104 ? -1.149 6.132 -2.221 1.00 96.75 104 ASP A C 1
ATOM 788 O O . ASP A 1 104 ? -1.314 5.895 -3.425 1.00 96.75 104 ASP A O 1
ATOM 792 N N . VAL A 1 105 ? -0.704 5.216 -1.361 1.00 98.00 105 VAL A N 1
ATOM 793 C CA . VAL A 1 105 ? -0.329 3.865 -1.763 1.00 98.00 105 VAL A CA 1
ATOM 794 C C . VAL A 1 105 ? -1.466 2.913 -1.440 1.00 98.00 105 VAL A C 1
ATO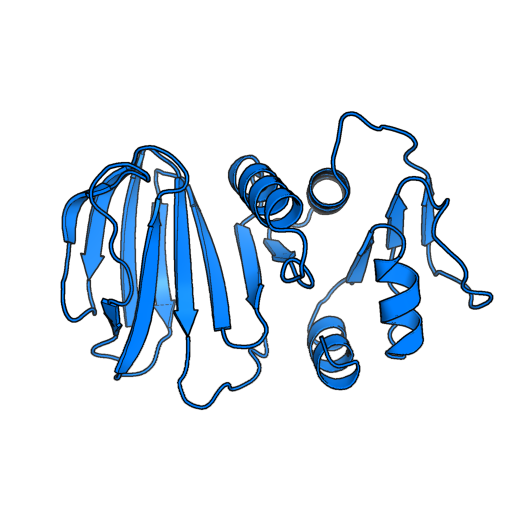M 796 O O . VAL A 1 105 ? -1.807 2.689 -0.275 1.00 98.00 105 VAL A O 1
ATOM 799 N N . ARG A 1 106 ? -2.005 2.301 -2.491 1.00 96.50 106 ARG A N 1
ATOM 800 C CA . ARG A 1 106 ? -2.867 1.127 -2.402 1.00 96.50 106 ARG A CA 1
ATOM 801 C C . ARG A 1 106 ? -2.054 -0.125 -2.713 1.00 96.50 106 ARG A C 1
ATOM 803 O O . ARG A 1 106 ? -1.168 -0.111 -3.561 1.00 96.50 106 ARG A O 1
ATOM 810 N N . LEU A 1 107 ? -2.378 -1.222 -2.052 1.00 95.31 107 LEU A N 1
ATOM 811 C CA . LEU A 1 107 ? -1.808 -2.542 -2.277 1.00 95.31 107 LEU A CA 1
ATOM 812 C C . LEU A 1 107 ? -2.900 -3.414 -2.890 1.00 95.31 107 LEU A C 1
ATOM 814 O O . LEU A 1 107 ? -3.967 -3.560 -2.296 1.00 95.31 107 LEU A O 1
ATOM 818 N N . ALA A 1 108 ? -2.658 -3.992 -4.059 1.00 92.06 108 ALA A N 1
ATOM 819 C CA . ALA A 1 108 ? -3.541 -5.010 -4.612 1.00 92.06 108 ALA A CA 1
ATOM 820 C C . ALA A 1 108 ? -2.964 -6.397 -4.318 1.00 92.06 108 ALA A C 1
ATOM 822 O O . ALA A 1 108 ? -1.868 -6.754 -4.757 1.00 92.06 108 ALA A O 1
ATOM 823 N N . LEU A 1 109 ? -3.719 -7.159 -3.529 1.00 90.00 109 LEU A N 1
ATOM 824 C CA . LEU A 1 109 ? -3.378 -8.497 -3.063 1.00 90.00 109 LEU A CA 1
ATOM 825 C C . LEU A 1 109 ? -4.238 -9.522 -3.806 1.00 90.00 109 LEU A C 1
ATOM 827 O O . LEU A 1 109 ? -5.329 -9.223 -4.293 1.00 90.00 109 LEU A O 1
ATOM 831 N N . ARG A 1 110 ? -3.784 -10.772 -3.858 1.00 85.75 110 ARG A N 1
ATOM 832 C CA . ARG A 1 110 ? -4.4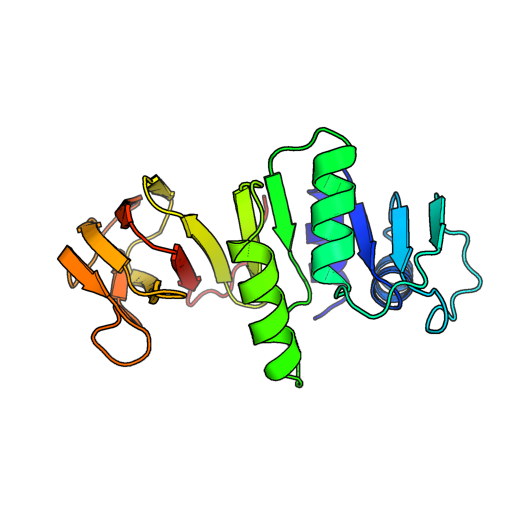86 -11.887 -4.507 1.00 85.75 110 ARG A CA 1
ATOM 833 C C . ARG A 1 110 ? -5.911 -12.064 -3.998 1.00 85.75 110 ARG A C 1
ATOM 835 O O . ARG A 1 110 ? -6.769 -12.465 -4.776 1.00 85.75 110 ARG A O 1
ATOM 842 N N . SER A 1 111 ? -6.144 -11.798 -2.716 1.00 85.38 111 SER A N 1
ATOM 843 C CA . SER A 1 111 ? -7.432 -11.997 -2.047 1.00 85.38 111 SER A CA 1
ATOM 844 C C . SER A 1 111 ? -7.976 -10.738 -1.374 1.00 85.38 111 SER A C 1
ATOM 846 O O . SER A 1 111 ? -8.835 -10.855 -0.502 1.00 85.38 111 SER A O 1
ATOM 848 N N . GLY A 1 112 ? -7.471 -9.549 -1.717 1.00 90.12 112 GLY A N 1
ATOM 849 C CA . GLY A 1 112 ? -7.864 -8.337 -1.008 1.00 90.12 112 GLY A CA 1
ATOM 850 C C . GLY A 1 112 ? -7.192 -7.054 -1.474 1.00 90.12 112 GLY A C 1
ATOM 851 O O . GLY A 1 112 ? -6.449 -7.023 -2.456 1.00 90.12 112 GLY A O 1
ATOM 852 N N . LEU A 1 113 ? -7.452 -5.991 -0.722 1.00 92.81 113 LEU A N 1
ATOM 853 C CA . LEU A 1 113 ? -6.856 -4.672 -0.901 1.00 92.81 113 LEU A CA 1
ATOM 854 C C . LEU A 1 113 ? -6.183 -4.220 0.387 1.00 92.81 113 LEU A C 1
ATOM 856 O O . LEU A 1 113 ? -6.641 -4.539 1.478 1.00 92.81 113 LEU A O 1
ATOM 860 N N . GLY A 1 114 ? -5.113 -3.450 0.252 1.00 95.62 114 GLY A N 1
ATOM 861 C CA . GLY A 1 114 ? -4.458 -2.753 1.348 1.00 95.62 114 GLY A CA 1
ATOM 862 C C . GLY A 1 114 ? -4.357 -1.259 1.071 1.00 95.62 114 GLY A C 1
ATOM 863 O O . GLY A 1 114 ? -4.264 -0.846 -0.082 1.00 95.62 114 GLY A O 1
ATOM 864 N N . TYR A 1 115 ? -4.329 -0.452 2.121 1.00 97.62 115 TYR A N 1
ATOM 865 C CA . TYR A 1 115 ? -4.132 0.993 2.049 1.00 97.62 115 TYR A CA 1
ATOM 866 C C . TYR A 1 115 ? -3.094 1.409 3.081 1.00 97.62 115 TYR A C 1
ATOM 868 O O . TYR A 1 115 ? -3.192 1.009 4.240 1.00 97.62 115 TYR A O 1
ATOM 876 N N . ILE A 1 116 ? -2.109 2.206 2.669 1.00 98.25 116 ILE A N 1
ATOM 877 C CA . ILE A 1 116 ? -1.128 2.785 3.588 1.00 98.25 116 ILE A CA 1
ATOM 878 C C . ILE A 1 116 ? -1.669 4.104 4.133 1.00 98.25 116 ILE A C 1
ATOM 880 O O . ILE A 1 116 ? -1.961 5.031 3.379 1.00 98.25 116 ILE A O 1
ATOM 884 N N . LEU A 1 117 ? -1.770 4.184 5.455 1.00 98.06 117 LEU A N 1
ATOM 885 C CA . LEU A 1 117 ? -2.219 5.346 6.210 1.00 98.06 117 LEU A CA 1
ATOM 886 C C . LEU A 1 117 ? -1.025 5.953 6.941 1.00 98.06 117 LEU A C 1
ATOM 888 O O . LEU A 1 117 ? -0.242 5.228 7.554 1.00 98.06 117 LEU A O 1
ATOM 892 N N . ARG A 1 118 ? -0.894 7.280 6.897 1.00 97.94 118 ARG A N 1
ATOM 893 C CA . ARG A 1 118 ? 0.166 8.038 7.578 1.00 97.94 118 ARG A CA 1
ATOM 894 C C . ARG A 1 118 ? -0.469 9.201 8.325 1.00 97.94 118 ARG A C 1
ATOM 896 O O . ARG A 1 118 ? -1.201 9.977 7.721 1.00 97.94 118 ARG A O 1
ATOM 903 N N . GLY A 1 119 ? -0.215 9.292 9.624 1.00 96.38 119 GLY A N 1
ATOM 904 C CA . GLY A 1 119 ? -0.747 10.343 10.480 1.00 96.38 119 GLY A CA 1
ATOM 905 C C . GLY A 1 119 ? -0.143 11.717 10.146 1.00 96.38 119 GLY A C 1
ATOM 906 O O . GLY A 1 119 ? 1.061 11.792 9.889 1.00 96.38 119 GLY A O 1
ATOM 907 N N . PRO A 1 120 ? -0.937 12.803 10.169 1.00 97.81 120 PRO A N 1
ATOM 908 C CA . PRO A 1 120 ? -2.374 12.824 10.435 1.00 97.81 120 PRO A CA 1
ATOM 909 C C . PRO A 1 120 ? -3.197 12.364 9.217 1.00 97.81 120 PRO A C 1
ATOM 911 O O . PRO A 1 120 ? -3.040 12.888 8.115 1.00 97.81 120 PRO A O 1
ATOM 914 N N . ALA A 1 121 ? -4.121 11.426 9.428 1.00 96.25 121 ALA A N 1
ATOM 915 C CA . ALA A 1 121 ? -5.036 10.927 8.405 1.00 96.25 121 ALA A CA 1
ATOM 916 C C . ALA A 1 121 ? -6.451 10.738 8.958 1.00 96.25 121 ALA A C 1
ATOM 918 O O . ALA A 1 121 ? -6.644 10.312 10.096 1.00 96.25 121 ALA A O 1
ATOM 919 N N . GLN A 1 122 ? -7.440 11.010 8.110 1.00 97.62 122 GLN A N 1
ATOM 920 C CA . GLN A 1 122 ? -8.839 10.667 8.331 1.00 97.62 122 GLN A CA 1
ATOM 921 C C . GLN A 1 122 ? -9.452 10.275 6.98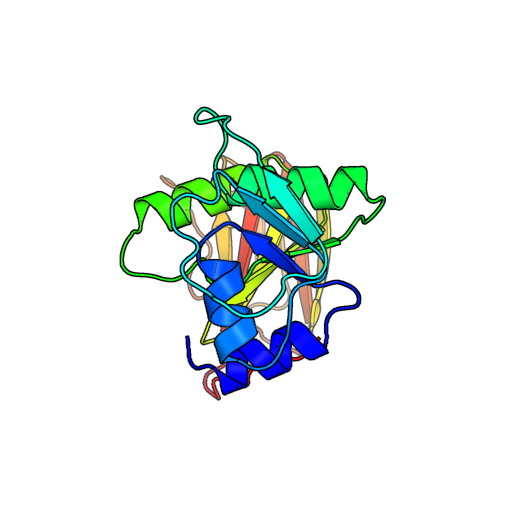8 1.00 97.62 122 GLN A C 1
ATOM 923 O O . GLN A 1 122 ? -9.492 11.092 6.069 1.00 97.62 122 GLN A O 1
ATOM 928 N N . GLN A 1 123 ? -9.872 9.019 6.856 1.00 97.12 123 GLN A N 1
ATOM 929 C CA . GLN A 1 123 ? -10.356 8.461 5.594 1.00 97.12 123 GLN A CA 1
ATOM 930 C C . GLN A 1 123 ? -11.500 7.472 5.823 1.00 97.12 123 GLN A C 1
ATOM 932 O O . GLN A 1 123 ? -11.530 6.763 6.829 1.00 97.12 123 GLN A O 1
ATOM 937 N N . SER A 1 124 ? -12.405 7.412 4.848 1.00 97.88 124 SER A N 1
ATOM 938 C CA . SER A 1 124 ? -13.524 6.471 4.797 1.00 97.88 124 SER A CA 1
ATOM 939 C C . SER A 1 124 ? -13.307 5.487 3.653 1.00 97.88 124 SER A C 1
ATOM 941 O O . SER A 1 124 ? -12.954 5.888 2.542 1.00 97.88 124 SER A O 1
ATOM 943 N N . PHE A 1 125 ? -13.560 4.208 3.905 1.00 96.31 125 PHE A N 1
ATOM 944 C CA . PHE A 1 125 ? -13.368 3.135 2.934 1.00 96.31 125 PHE A CA 1
ATOM 945 C C . PHE A 1 125 ? -14.674 2.397 2.698 1.00 96.31 125 PHE A C 1
ATOM 947 O O . PHE A 1 125 ? -15.356 2.009 3.646 1.00 96.31 125 PHE A O 1
ATOM 954 N N . ALA A 1 126 ? -14.998 2.182 1.424 1.00 93.75 126 ALA A N 1
ATOM 955 C CA . ALA A 1 126 ? -16.103 1.320 1.044 1.00 93.75 126 ALA A CA 1
ATOM 956 C C . ALA A 1 126 ? -15.774 -0.138 1.389 1.00 93.75 126 ALA A C 1
ATOM 958 O O . ALA A 1 126 ? -14.660 -0.604 1.153 1.00 93.75 126 ALA A O 1
ATOM 959 N N . THR A 1 127 ? -16.755 -0.850 1.925 1.00 93.31 127 THR A N 1
ATOM 960 C CA . THR A 1 127 ? -16.638 -2.252 2.337 1.00 93.31 127 THR A CA 1
ATOM 961 C C . THR A 1 127 ? -18.002 -2.937 2.226 1.00 93.31 127 THR A C 1
ATOM 963 O O .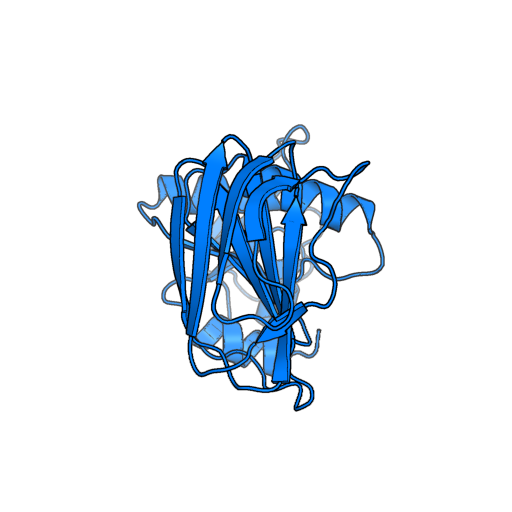 THR A 1 127 ? -18.983 -2.325 1.798 1.00 93.31 127 T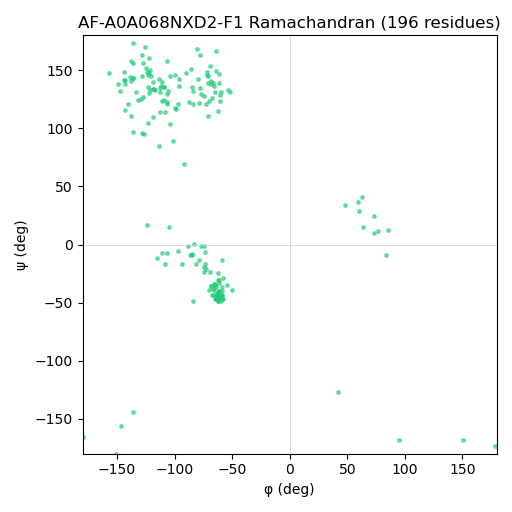HR A O 1
ATOM 966 N N . SER A 1 128 ? -18.079 -4.220 2.563 1.00 91.75 128 SER A N 1
ATOM 967 C CA . SER A 1 128 ? -19.335 -4.957 2.704 1.00 91.75 128 SER A CA 1
ATOM 968 C C . SER A 1 128 ? -19.479 -5.531 4.115 1.00 91.75 128 SER A C 1
ATOM 970 O O . SER A 1 128 ? -18.472 -5.895 4.726 1.00 91.75 128 SER A O 1
ATOM 972 N N . PRO A 1 129 ? -20.711 -5.692 4.633 1.00 93.50 129 PRO A N 1
ATOM 973 C CA . PRO A 1 129 ? -20.923 -6.366 5.909 1.00 93.50 129 PRO A CA 1
ATOM 974 C C . PRO A 1 129 ? -20.271 -7.758 5.929 1.00 93.50 129 PRO A C 1
ATOM 976 O O . PRO A 1 129 ? -20.430 -8.534 4.987 1.00 93.50 129 PRO A O 1
ATOM 979 N N . GLY A 1 130 ? -19.540 -8.070 6.999 1.00 92.94 130 GLY A N 1
ATOM 980 C CA . GLY A 1 130 ? -18.823 -9.337 7.187 1.00 92.94 130 GLY A CA 1
ATOM 981 C C . GLY A 1 130 ? -17.440 -9.413 6.525 1.00 92.94 130 GLY A C 1
ATOM 982 O O . GLY A 1 130 ? -16.681 -10.350 6.804 1.00 92.94 130 GLY A O 1
ATOM 983 N N . GLU A 1 131 ? -17.072 -8.431 5.697 1.00 93.69 131 GLU A N 1
ATOM 984 C CA . GLU A 1 131 ? -15.725 -8.329 5.139 1.00 93.69 131 GLU A CA 1
ATOM 985 C C . GLU A 1 131 ? -14.694 -8.160 6.263 1.00 93.69 131 GLU A C 1
ATOM 987 O O . GLU A 1 131 ? -14.926 -7.460 7.250 1.00 93.69 131 GLU A O 1
ATOM 992 N N . THR A 1 132 ? -13.549 -8.832 6.141 1.00 96.19 132 THR A N 1
ATOM 993 C CA . THR A 1 132 ? -12.469 -8.669 7.116 1.00 96.19 132 THR A CA 1
ATOM 994 C C . THR A 1 132 ? -11.791 -7.327 6.896 1.00 96.19 132 THR A C 1
ATOM 996 O O . THR A 1 132 ? -11.325 -7.077 5.790 1.00 96.19 132 THR A O 1
ATOM 999 N N . ALA A 1 133 ? -11.661 -6.523 7.949 1.00 97.50 133 ALA A N 1
ATOM 1000 C CA . ALA A 1 133 ? -10.959 -5.247 7.957 1.00 97.50 133 ALA A CA 1
ATOM 1001 C C . ALA A 1 133 ? -9.855 -5.283 9.028 1.00 97.50 133 ALA A C 1
ATOM 1003 O O . ALA A 1 133 ? -10.134 -5.250 10.217 1.00 97.50 133 ALA A O 1
ATOM 1004 N N . SER A 1 134 ? -8.588 -5.413 8.638 1.00 98.06 134 SER A N 1
ATOM 1005 C CA . SER A 1 134 ? -7.462 -5.474 9.585 1.00 98.06 134 SER A CA 1
ATOM 1006 C C . SER A 1 134 ? -6.661 -4.183 9.558 1.00 98.06 134 SER A C 1
ATOM 1008 O O . SER A 1 134 ? -6.136 -3.828 8.506 1.00 98.06 134 SER A O 1
ATOM 1010 N N . LEU A 1 135 ? -6.524 -3.509 10.700 1.00 98.44 135 LEU A N 1
ATOM 1011 C CA . LEU A 1 135 ? -5.697 -2.310 10.841 1.00 98.44 135 LEU A CA 1
ATOM 1012 C C . LEU A 1 135 ? -4.393 -2.672 11.561 1.00 98.44 135 LEU A C 1
ATOM 1014 O O . LEU A 1 135 ? -4.365 -2.893 12.775 1.00 98.44 135 LEU A O 1
ATOM 1018 N N . MET A 1 136 ? -3.315 -2.755 10.781 1.00 98.12 136 MET A N 1
ATOM 1019 C CA . MET A 1 136 ? -2.000 -3.201 11.233 1.00 98.12 136 MET A CA 1
ATOM 1020 C C . MET A 1 136 ? -1.038 -2.014 11.343 1.00 98.12 136 MET A C 1
ATOM 1022 O O . MET A 1 136 ? -0.786 -1.356 10.335 1.00 98.12 136 MET A O 1
ATOM 1026 N N . PRO A 1 137 ? -0.459 -1.728 12.519 1.00 98.00 137 PRO A N 1
ATOM 1027 C CA . PRO A 1 137 ? 0.554 -0.685 12.648 1.00 98.00 137 PRO A CA 1
ATOM 1028 C C . PRO A 1 137 ? 1.823 -1.078 11.882 1.00 98.00 137 PRO A C 1
ATOM 1030 O O . PRO A 1 137 ? 2.250 -2.227 11.928 1.00 98.00 137 PRO A O 1
ATOM 1033 N N . LEU A 1 138 ? 2.441 -0.121 11.195 1.00 97.25 138 LEU A N 1
ATOM 1034 C CA . LEU A 1 138 ? 3.767 -0.240 10.569 1.00 97.25 138 LEU A CA 1
ATOM 1035 C C . LEU A 1 138 ? 4.823 0.590 11.319 1.00 97.25 138 LEU A C 1
ATOM 1037 O O . LEU A 1 138 ? 6.020 0.346 11.197 1.00 97.25 138 LEU A O 1
ATOM 1041 N N . SER A 1 139 ? 4.369 1.529 12.147 1.00 97.25 139 SER A N 1
ATOM 1042 C CA . SER A 1 139 ? 5.118 2.199 13.211 1.00 97.25 139 SER A CA 1
ATOM 1043 C C . SER A 1 139 ? 4.236 2.277 14.467 1.00 97.25 139 SER A C 1
ATOM 1045 O O . SER A 1 139 ? 3.045 1.965 14.383 1.00 97.25 139 SER A O 1
ATOM 1047 N N . PRO A 1 140 ? 4.752 2.732 15.624 1.00 98.00 140 PRO A N 1
ATOM 1048 C CA . PRO A 1 140 ? 3.885 3.157 16.720 1.00 98.00 140 PRO A CA 1
ATOM 1049 C C . PRO A 1 140 ? 2.857 4.171 16.208 1.00 98.00 140 PRO A C 1
ATOM 1051 O O . PRO A 1 140 ? 3.227 5.091 15.473 1.00 98.00 140 PRO A O 1
ATOM 1054 N N . CYS A 1 141 ? 1.589 3.952 16.545 1.00 98.44 141 CYS A N 1
ATOM 1055 C CA . CYS A 1 141 ? 0.451 4.758 16.120 1.00 98.44 141 CYS A CA 1
ATOM 1056 C C . CYS A 1 141 ? -0.299 5.271 17.345 1.00 98.44 141 CYS A C 1
ATOM 1058 O O . CYS A 1 141 ? -0.570 4.491 18.257 1.00 98.44 141 CYS A O 1
ATOM 1060 N N . THR A 1 142 ? -0.675 6.549 17.340 1.00 98.44 142 THR A N 1
ATOM 1061 C CA . THR A 1 142 ? -1.450 7.172 18.425 1.00 98.44 142 THR A CA 1
ATOM 1062 C C . THR A 1 142 ? -2.685 7.875 17.881 1.00 98.44 142 THR A C 1
ATOM 1064 O O . THR A 1 142 ? -2.716 8.289 16.716 1.00 98.44 142 THR A O 1
ATOM 1067 N N . GLY A 1 143 ? -3.689 8.039 18.743 1.00 98.25 143 GLY A N 1
ATOM 1068 C CA . GLY A 1 143 ? -4.939 8.702 18.384 1.00 98.25 143 GLY A CA 1
ATOM 1069 C C . GLY A 1 143 ? -5.694 7.947 17.294 1.00 98.25 143 GLY A C 1
ATOM 1070 O O . GLY A 1 143 ? -6.193 8.552 16.342 1.00 98.25 143 GLY A O 1
ATOM 1071 N N . VAL A 1 144 ? -5.707 6.614 17.387 1.00 98.69 144 VAL A N 1
ATOM 1072 C CA . VAL A 1 144 ? -6.357 5.752 16.402 1.00 98.69 144 VAL A CA 1
ATOM 1073 C C . VAL A 1 144 ? -7.838 5.627 16.729 1.00 98.69 144 VAL A C 1
ATOM 1075 O O . VAL A 1 144 ? -8.208 5.138 17.793 1.00 98.69 144 VAL A O 1
ATOM 1078 N N . SER A 1 145 ? -8.693 6.025 15.793 1.00 98.75 145 SER A N 1
ATOM 1079 C CA . SER A 1 145 ? -10.120 5.700 15.831 1.00 98.75 145 SER A CA 1
ATOM 1080 C C . SER A 1 145 ? -10.472 4.856 14.619 1.00 98.75 145 SER A C 1
ATOM 1082 O O . SER A 1 145 ? -10.081 5.184 13.499 1.00 98.75 145 SER A O 1
ATOM 1084 N N . PHE A 1 146 ? -11.215 3.777 14.840 1.00 98.69 146 PHE A N 1
ATOM 1085 C CA . PHE A 1 146 ? -11.631 2.850 13.793 1.00 98.69 146 PHE A CA 1
ATOM 1086 C C . PHE A 1 146 ? -13.087 2.465 14.032 1.00 98.69 146 PHE A C 1
ATOM 1088 O O . PHE A 1 146 ? -13.393 1.799 15.018 1.00 98.69 146 PHE A O 1
ATOM 1095 N N . SER A 1 147 ? -13.993 2.920 13.171 1.00 98.75 147 SER A N 1
ATOM 1096 C CA . SER A 1 147 ? -15.436 2.717 13.323 1.00 98.75 147 SER A CA 1
ATOM 1097 C C . SER A 1 147 ? -16.052 2.065 12.084 1.00 98.75 147 SER A C 1
ATOM 1099 O O . SER A 1 147 ? -15.401 1.883 11.054 1.00 98.75 147 SER A O 1
ATOM 1101 N N . GLY A 1 148 ? -17.314 1.645 12.209 1.00 98.38 148 GLY A N 1
ATOM 1102 C CA . GLY A 1 148 ? -17.973 0.807 11.201 1.00 98.38 148 GLY A CA 1
ATOM 1103 C C . GLY A 1 148 ? -17.540 -0.662 11.257 1.00 98.38 148 GLY A C 1
ATOM 1104 O O . GLY A 1 148 ? -17.857 -1.423 10.345 1.00 98.38 148 GLY A O 1
ATOM 1105 N N . VAL A 1 149 ? -16.840 -1.065 12.323 1.00 98.62 149 VAL A N 1
ATOM 1106 C CA . VAL A 1 149 ? -16.318 -2.418 12.548 1.00 98.62 149 VAL A CA 1
ATOM 1107 C C . VAL A 1 149 ? -16.824 -3.037 13.855 1.00 98.62 149 VAL A C 1
ATOM 1109 O O . VAL A 1 149 ? -17.283 -2.319 14.740 1.00 98.62 149 VAL A O 1
ATOM 1112 N N . GLU A 1 150 ? -16.750 -4.365 13.967 1.00 98.50 150 GLU A N 1
ATOM 1113 C CA . GLU A 1 150 ? -17.240 -5.155 15.108 1.00 98.50 150 GLU A CA 1
ATOM 1114 C C . GLU A 1 150 ? -16.543 -4.796 16.428 1.00 98.50 150 GLU A C 1
ATOM 1116 O O . GLU A 1 150 ? -17.207 -4.662 17.456 1.00 98.50 150 GLU A O 1
ATOM 1121 N N . TRP A 1 151 ? -15.227 -4.568 16.390 1.00 98.50 151 TRP A N 1
ATOM 1122 C CA . TRP A 1 151 ? -14.438 -4.104 17.536 1.00 98.50 151 TRP A CA 1
ATOM 1123 C C . TRP A 1 151 ? -13.906 -2.689 17.273 1.00 98.50 151 TRP A C 1
ATOM 1125 O O . TRP A 1 151 ? -12.795 -2.552 16.752 1.00 98.50 151 TRP A O 1
ATOM 1135 N N . PRO A 1 152 ? -14.692 -1.630 17.546 1.00 98.50 152 PRO A N 1
ATOM 1136 C CA . PRO A 1 152 ? -14.282 -0.264 17.255 1.00 98.50 152 PRO A CA 1
ATOM 1137 C C . PRO A 1 152 ? -13.141 0.198 18.166 1.00 98.50 152 PRO A C 1
ATOM 1139 O O . PRO A 1 152 ? -13.005 -0.276 19.293 1.00 98.50 152 PRO A O 1
ATOM 1142 N N . LEU A 1 153 ? -12.357 1.151 17.666 1.00 98.69 153 LEU A N 1
ATOM 1143 C CA . LEU A 1 153 ? -11.288 1.826 18.403 1.00 98.69 153 LEU A CA 1
ATOM 1144 C C . LEU A 1 153 ? -11.638 3.299 18.601 1.00 98.69 153 LEU A C 1
ATOM 1146 O O . LEU A 1 153 ? -12.177 3.936 17.688 1.00 98.69 153 LEU A O 1
ATOM 1150 N N . GLU A 1 154 ? -11.296 3.848 19.760 1.00 98.38 154 GLU A N 1
ATOM 1151 C CA . GLU A 1 154 ? -11.550 5.239 20.124 1.00 98.38 154 GLU A CA 1
ATOM 1152 C C . GLU A 1 154 ? -10.321 5.849 20.803 1.00 98.38 154 GLU A C 1
ATOM 1154 O O . GLU A 1 154 ? -10.125 5.732 22.010 1.00 98.38 154 GLU A O 1
ATOM 1159 N N . ASN A 1 155 ? -9.512 6.559 20.007 1.00 98.12 155 ASN A N 1
ATOM 1160 C CA . ASN A 1 155 ? -8.292 7.225 20.463 1.00 98.12 155 ASN A CA 1
ATOM 1161 C C . ASN A 1 155 ? -7.267 6.250 21.082 1.00 98.12 155 ASN A C 1
ATOM 1163 O O . ASN A 1 155 ? -6.568 6.584 22.038 1.00 98.12 155 ASN A O 1
ATOM 1167 N N . ASP A 1 156 ? -7.181 5.047 20.515 1.00 98.50 156 ASP A N 1
ATOM 1168 C CA . ASP A 1 156 ? -6.290 3.975 20.950 1.00 98.50 156 ASP A CA 1
ATOM 1169 C C . ASP A 1 156 ? -4.854 4.150 20.431 1.00 98.50 156 ASP A C 1
ATOM 1171 O O . ASP A 1 156 ? -4.563 4.941 19.523 1.00 98.50 156 ASP A O 1
ATOM 1175 N N . GLU A 1 157 ? -3.950 3.350 20.997 1.00 98.44 157 GLU A N 1
ATOM 1176 C CA . GLU A 1 157 ? -2.574 3.187 20.534 1.00 98.44 157 GLU A CA 1
ATOM 1177 C C . GLU A 1 157 ? -2.376 1.805 19.904 1.00 98.44 157 GLU A C 1
ATOM 1179 O O . GLU A 1 157 ? -2.801 0.784 20.449 1.00 98.44 157 GLU A O 1
ATOM 1184 N N . LEU A 1 158 ? -1.700 1.761 18.754 1.00 98.44 158 LEU A N 1
ATOM 1185 C CA . LEU A 1 158 ? -1.358 0.516 18.064 1.00 98.44 158 LEU A CA 1
ATOM 1186 C C . LEU A 1 158 ? 0.159 0.406 17.916 1.00 98.44 158 LEU A C 1
ATOM 1188 O O . LEU A 1 158 ? 0.858 1.388 17.661 1.00 98.44 158 LEU A O 1
ATOM 1192 N N . GLY A 1 159 ? 0.675 -0.817 18.006 1.00 97.44 159 GLY A N 1
ATOM 1193 C CA . GLY A 1 159 ? 2.087 -1.098 17.764 1.00 97.44 159 GLY A CA 1
ATOM 1194 C C . GLY A 1 159 ? 2.326 -2.549 17.368 1.00 97.44 159 GLY A C 1
ATOM 1195 O O . GLY A 1 159 ? 1.633 -3.447 17.832 1.00 97.44 159 GLY A O 1
ATOM 1196 N N . LEU A 1 160 ? 3.336 -2.789 16.526 1.00 93.88 160 LEU A N 1
ATOM 1197 C CA . LEU A 1 160 ? 3.685 -4.137 16.048 1.00 93.88 160 LEU A CA 1
ATOM 1198 C C . LEU A 1 160 ? 4.006 -5.121 17.183 1.00 93.88 160 LEU A C 1
ATOM 1200 O O . LEU A 1 160 ? 3.798 -6.320 17.039 1.00 93.88 160 LEU A O 1
ATOM 1204 N N . THR A 1 161 ? 4.513 -4.615 18.308 1.00 93.44 161 THR A N 1
ATOM 1205 C CA . THR A 1 161 ? 4.825 -5.389 19.519 1.00 93.44 161 THR A CA 1
ATOM 1206 C C . THR A 1 161 ? 3.804 -5.162 20.639 1.00 93.44 161 THR A C 1
ATOM 1208 O O . THR A 1 161 ? 4.092 -5.449 21.799 1.00 93.44 161 THR A O 1
ATOM 1211 N N . ALA A 1 162 ? 2.651 -4.580 20.312 1.00 93.31 162 ALA A N 1
ATOM 1212 C CA . ALA A 1 162 ? 1.599 -4.193 21.242 1.00 93.31 162 ALA A CA 1
ATOM 1213 C C . ALA A 1 162 ? 0.232 -4.608 20.667 1.00 93.31 162 ALA A C 1
ATOM 1215 O O . ALA A 1 162 ? 0.105 -5.669 20.054 1.00 93.31 162 ALA A O 1
ATOM 1216 N N . PHE A 1 163 ? -0.801 -3.797 20.890 1.00 96.50 163 PHE A N 1
ATOM 1217 C CA . PHE A 1 163 ? -2.123 -4.048 20.339 1.00 96.50 163 PHE A CA 1
ATOM 1218 C C . PHE A 1 163 ? -2.160 -3.820 18.817 1.00 96.50 163 PHE A C 1
ATOM 1220 O O . PHE A 1 163 ? -1.594 -2.855 18.295 1.00 96.50 163 PHE A O 1
ATOM 1227 N N . VAL A 1 164 ? -2.863 -4.716 18.119 1.00 96.44 164 VAL A N 1
ATOM 1228 C CA . VAL A 1 164 ? -3.152 -4.657 16.680 1.00 96.44 164 VAL A CA 1
ATOM 1229 C C . VAL A 1 164 ? -4.622 -5.013 16.451 1.00 96.44 164 VAL A C 1
ATOM 1231 O O . VAL A 1 164 ? -5.146 -5.911 17.112 1.00 96.44 164 VAL A O 1
ATOM 1234 N N . SER A 1 165 ? -5.291 -4.362 15.495 1.00 97.56 165 SER A N 1
ATOM 1235 C CA . SER A 1 165 ? -6.680 -4.690 15.131 1.00 97.56 165 SER A CA 1
ATOM 1236 C C . SER A 1 165 ? -6.689 -5.710 13.992 1.00 97.56 165 SER A C 1
ATOM 1238 O O . SER A 1 165 ? -6.996 -5.400 12.840 1.00 97.56 165 SER A O 1
ATOM 1240 N N . LEU A 1 166 ? -6.263 -6.934 14.301 1.00 97.19 166 LEU A N 1
ATOM 1241 C CA . LEU A 1 166 ? -6.193 -8.027 13.334 1.00 97.19 166 LEU A CA 1
ATOM 1242 C C . LEU A 1 166 ? -7.548 -8.734 13.217 1.00 97.19 166 LEU A C 1
ATOM 1244 O O . LEU A 1 166 ? -8.164 -9.070 14.224 1.00 97.19 166 LEU A O 1
ATOM 1248 N N . SER A 1 167 ? -7.971 -9.022 11.985 1.00 96.00 167 SER A N 1
ATOM 1249 C CA . SER A 1 167 ? -9.191 -9.782 11.684 1.00 96.00 167 SER A CA 1
ATOM 1250 C C . SER A 1 167 ? -10.495 -9.153 12.198 1.00 96.00 167 SER A C 1
ATOM 1252 O O . SER A 1 167 ? -11.457 -9.877 12.451 1.00 96.00 167 SER A O 1
ATOM 1254 N N . ASN A 1 168 ? -10.554 -7.821 12.313 1.00 97.62 168 ASN A N 1
ATOM 1255 C CA . ASN A 1 168 ? -11.807 -7.115 12.589 1.00 97.62 168 ASN A CA 1
ATOM 1256 C C . ASN A 1 168 ? -12.808 -7.306 11.439 1.00 97.62 168 ASN A C 1
ATOM 1258 O O . ASN A 1 168 ? -12.444 -7.766 10.350 1.00 97.62 168 ASN A O 1
ATOM 1262 N N . LYS A 1 169 ? -14.074 -6.966 11.669 1.00 97.44 169 LYS A N 1
ATOM 1263 C CA . LYS A 1 169 ? -15.157 -7.212 10.714 1.00 97.44 169 LYS A CA 1
ATOM 1264 C C . LYS A 1 169 ? -15.941 -5.950 10.423 1.00 97.44 169 LYS A C 1
ATOM 1266 O O . LYS A 1 169 ? -16.427 -5.304 11.341 1.00 97.44 169 LYS A O 1
ATOM 1271 N N . SER A 1 170 ? -16.088 -5.622 9.146 1.00 96.81 170 SER A N 1
ATOM 1272 C CA . SER A 1 170 ? -16.939 -4.528 8.688 1.00 96.81 170 SER A CA 1
ATOM 1273 C C . SER A 1 170 ? -18.407 -4.816 9.005 1.00 96.81 170 SER A C 1
ATOM 1275 O O . SER A 1 170 ? -18.917 -5.893 8.694 1.00 96.81 170 SER A O 1
ATOM 1277 N N . LEU A 1 171 ? -19.111 -3.848 9.591 1.00 97.44 171 LEU A N 1
ATOM 1278 C CA . LEU A 1 171 ? -20.532 -3.969 9.947 1.00 97.44 171 LEU A CA 1
ATOM 1279 C C . LEU A 1 171 ? -21.477 -3.443 8.859 1.00 97.44 171 LEU A C 1
ATOM 1281 O O . LEU A 1 171 ? -22.671 -3.735 8.881 1.00 97.44 171 LEU A O 1
ATOM 1285 N N . GLY A 1 172 ? -20.965 -2.647 7.920 1.00 95.06 172 GLY A N 1
ATOM 1286 C CA . GLY A 1 172 ? -21.775 -1.901 6.962 1.00 95.06 172 GLY A CA 1
ATOM 1287 C C . GLY A 1 172 ? -21.109 -1.752 5.603 1.00 95.06 172 GLY A C 1
ATOM 1288 O O . GLY A 1 172 ? -20.259 -2.547 5.220 1.00 95.06 172 GLY A O 1
ATOM 1289 N N . SER A 1 173 ? -21.515 -0.717 4.870 1.00 95.25 173 SER A N 1
ATOM 1290 C CA . SER A 1 173 ? -20.937 -0.359 3.570 1.00 95.25 173 SER A CA 1
ATOM 1291 C C . SER A 1 173 ? -19.682 0.510 3.672 1.00 95.25 173 SER A C 1
ATOM 1293 O O . SER A 1 173 ? -19.049 0.792 2.656 1.00 95.25 173 SER A O 1
ATOM 1295 N N . THR A 1 174 ? -19.359 0.980 4.877 1.00 97.25 174 THR A N 1
ATOM 1296 C CA . THR A 1 174 ? -18.288 1.944 5.125 1.00 97.25 174 THR A CA 1
ATOM 1297 C C . THR A 1 174 ? -17.595 1.624 6.441 1.00 97.25 174 THR A C 1
ATOM 1299 O O . THR A 1 174 ? -18.262 1.276 7.417 1.00 97.25 174 THR A O 1
ATOM 1302 N N . VAL A 1 175 ? -16.275 1.789 6.465 1.00 98.12 175 VAL A N 1
ATOM 1303 C CA . VAL A 1 175 ? -15.485 1.920 7.695 1.00 98.12 175 VAL A CA 1
ATOM 1304 C C . VAL A 1 175 ? -14.713 3.229 7.669 1.00 98.12 175 VAL A C 1
ATOM 1306 O O . VAL A 1 175 ? -14.264 3.665 6.606 1.00 98.12 175 VAL A O 1
ATOM 1309 N N . ASP A 1 176 ? -14.539 3.839 8.833 1.00 98.62 176 ASP A N 1
ATOM 1310 C CA . ASP A 1 176 ? -13.821 5.102 8.982 1.00 98.62 176 ASP A CA 1
ATOM 1311 C C . ASP A 1 176 ? -12.584 4.894 9.847 1.00 98.62 176 ASP A C 1
ATOM 1313 O O . ASP A 1 176 ? -12.656 4.288 10.917 1.00 98.62 176 ASP A O 1
ATOM 1317 N N . VAL A 1 177 ? -11.446 5.416 9.390 1.00 98.56 177 VAL A N 1
ATOM 1318 C CA . VAL A 1 177 ? -10.184 5.379 10.129 1.00 98.56 177 VAL A CA 1
ATOM 1319 C C . VAL A 1 177 ? -9.671 6.795 10.327 1.00 98.56 177 VAL A C 1
ATOM 1321 O O . VAL A 1 177 ? -9.549 7.566 9.373 1.00 98.56 177 VAL A O 1
ATOM 1324 N N . ARG A 1 178 ? -9.315 7.118 11.567 1.00 98.62 178 ARG A N 1
ATOM 1325 C CA . ARG A 1 178 ? -8.520 8.289 11.934 1.00 98.62 178 ARG A CA 1
ATOM 1326 C C . ARG A 1 178 ? -7.231 7.827 12.603 1.00 98.62 178 ARG A C 1
ATOM 1328 O O . ARG A 1 178 ? -7.246 6.890 13.393 1.00 98.62 178 ARG A O 1
ATOM 1335 N N . LEU A 1 179 ? -6.134 8.498 12.277 1.00 98.19 179 LEU A N 1
ATOM 1336 C CA . LEU A 1 179 ? -4.793 8.254 12.795 1.00 98.19 179 LEU A CA 1
ATOM 1337 C C . LEU A 1 179 ? -4.117 9.607 13.012 1.00 98.19 179 LEU A C 1
ATOM 1339 O O . LEU A 1 179 ? -3.971 10.364 12.054 1.00 98.19 179 LEU A O 1
ATOM 1343 N N . GLU A 1 180 ? -3.698 9.931 14.234 1.00 98.44 180 GLU A N 1
ATOM 1344 C CA . GLU A 1 180 ? -3.041 11.218 14.502 1.00 98.44 180 GLU A CA 1
ATOM 1345 C C . GLU A 1 180 ? -1.550 11.178 14.186 1.00 98.44 180 GLU A C 1
ATOM 1347 O O . GLU A 1 180 ? -1.047 12.046 13.471 1.00 98.44 180 GLU A O 1
ATOM 1352 N N . THR A 1 181 ? -0.844 10.157 14.674 1.00 98.38 181 THR A N 1
ATOM 1353 C CA . THR A 1 181 ? 0.589 9.978 14.412 1.00 98.38 181 THR A CA 1
ATOM 1354 C C . THR A 1 181 ? 0.915 8.531 14.077 1.00 98.38 181 THR A C 1
ATOM 1356 O O . THR A 1 181 ? 0.190 7.620 14.474 1.00 98.38 181 THR A O 1
ATOM 1359 N N . GLY A 1 182 ? 2.018 8.324 13.357 1.00 97.94 182 GLY A N 1
ATOM 1360 C CA . GLY A 1 182 ? 2.483 7.001 12.946 1.00 97.94 182 GLY A CA 1
ATOM 1361 C C . GLY A 1 182 ? 2.022 6.595 11.550 1.00 97.94 182 GLY A C 1
ATOM 1362 O O . GLY A 1 182 ? 1.524 7.413 10.776 1.00 97.94 182 GLY A O 1
ATOM 1363 N N . ALA A 1 183 ? 2.209 5.323 11.215 1.00 98.19 183 ALA A N 1
ATOM 1364 C CA . ALA A 1 183 ? 1.783 4.731 9.960 1.00 98.19 183 ALA A CA 1
ATOM 1365 C C . ALA A 1 183 ? 1.184 3.342 10.180 1.00 98.19 183 ALA A C 1
ATOM 1367 O O . ALA A 1 183 ? 1.711 2.545 10.959 1.00 98.19 183 ALA A O 1
ATOM 1368 N N . ALA A 1 184 ? 0.117 3.036 9.449 1.00 98.25 184 ALA A N 1
ATOM 1369 C CA . ALA A 1 184 ? -0.588 1.763 9.501 1.00 98.25 184 ALA A CA 1
ATOM 1370 C C . ALA A 1 184 ? -0.961 1.286 8.093 1.00 98.25 184 ALA A C 1
ATOM 1372 O O . ALA A 1 184 ? -1.071 2.081 7.163 1.00 98.25 184 ALA A O 1
ATOM 1373 N N . ALA A 1 185 ? -1.183 -0.015 7.941 1.00 98.06 185 ALA A N 1
ATOM 1374 C CA . ALA A 1 185 ? -1.806 -0.604 6.770 1.00 98.06 185 ALA A CA 1
ATOM 1375 C C . ALA A 1 185 ? -3.204 -1.112 7.129 1.00 98.06 185 ALA A C 1
ATOM 1377 O O . ALA A 1 185 ? -3.360 -1.919 8.048 1.00 98.06 185 ALA A O 1
ATOM 1378 N N . LEU A 1 186 ? -4.211 -0.648 6.393 1.00 98.12 186 LEU A N 1
ATOM 1379 C CA . LEU A 1 186 ? -5.577 -1.153 6.477 1.00 98.12 186 LEU A CA 1
ATOM 1380 C C . LEU A 1 186 ? -5.804 -2.169 5.363 1.00 98.12 186 LEU A C 1
ATOM 1382 O O . LEU A 1 186 ? -5.682 -1.824 4.190 1.00 98.12 186 LEU A O 1
ATOM 1386 N N . PHE A 1 187 ? -6.149 -3.401 5.723 1.00 96.81 187 PHE A N 1
ATOM 1387 C CA . PHE A 1 187 ? -6.394 -4.490 4.784 1.00 96.81 187 PHE A CA 1
ATOM 1388 C C . PHE A 1 187 ? -7.854 -4.913 4.777 1.00 96.81 187 PHE A C 1
ATOM 1390 O O . PHE A 1 187 ? -8.424 -5.164 5.837 1.00 96.81 187 PHE A O 1
ATOM 1397 N N . PHE A 1 188 ? -8.403 -5.091 3.581 1.00 95.06 188 PHE A N 1
ATOM 1398 C CA . PHE A 1 188 ? -9.714 -5.674 3.348 1.00 95.06 188 PHE A CA 1
ATOM 1399 C C . PHE A 1 188 ? -9.589 -7.020 2.648 1.00 95.06 188 PHE A C 1
ATOM 1401 O O . PHE A 1 188 ? -8.891 -7.133 1.637 1.00 95.06 188 PHE A O 1
ATOM 1408 N N . TYR A 1 189 ? -10.286 -8.028 3.170 1.00 91.19 189 TYR A N 1
ATOM 1409 C CA . TYR A 1 189 ? -10.374 -9.350 2.557 1.00 91.19 189 TYR A CA 1
ATOM 1410 C C . TYR A 1 189 ? -11.831 -9.788 2.445 1.00 91.19 189 TYR A C 1
ATOM 1412 O O . TYR A 1 189 ? -12.540 -9.881 3.451 1.00 91.19 189 TYR A O 1
ATOM 1420 N N . SER A 1 190 ? -12.239 -10.133 1.225 1.00 76.81 190 SER A N 1
ATOM 1421 C CA . SER A 1 190 ? -13.556 -10.695 0.934 1.00 76.81 190 SER A CA 1
ATOM 1422 C C . SER A 1 190 ? -13.490 -12.222 0.878 1.00 76.81 190 SER A C 1
ATOM 1424 O O . SER A 1 190 ? -12.594 -12.790 0.247 1.00 76.81 190 SER A O 1
ATOM 1426 N N . GLU A 1 191 ? -14.466 -12.895 1.491 1.00 68.75 191 GLU A N 1
ATOM 1427 C CA . GLU A 1 191 ? -14.604 -14.357 1.411 1.00 68.75 191 GLU A CA 1
ATOM 1428 C C . GLU A 1 191 ? -14.844 -14.837 -0.031 1.00 68.75 191 GLU A C 1
ATOM 1430 O O . GLU A 1 191 ? -14.331 -15.886 -0.423 1.00 68.75 191 GLU A O 1
ATOM 1435 N N . ASP A 1 192 ? -15.501 -14.015 -0.856 1.00 66.69 192 ASP A N 1
ATOM 1436 C CA . ASP A 1 192 ? -15.762 -14.292 -2.274 1.00 66.69 192 ASP A CA 1
ATOM 1437 C C . ASP A 1 192 ? -14.509 -14.150 -3.162 1.00 66.69 192 ASP A C 1
ATOM 1439 O O . ASP A 1 192 ? -14.573 -14.430 -4.360 1.00 66.69 192 ASP A O 1
ATOM 1443 N N . ARG A 1 193 ? -13.371 -13.684 -2.613 1.00 62.00 193 ARG A N 1
ATOM 1444 C CA . ARG A 1 193 ? -12.101 -13.451 -3.337 1.00 62.00 193 ARG A CA 1
ATOM 1445 C C . ARG A 1 193 ? -12.272 -12.676 -4.648 1.00 62.00 193 ARG A C 1
ATOM 1447 O O . ARG A 1 193 ? -11.566 -12.935 -5.625 1.00 62.00 193 ARG A O 1
ATOM 1454 N N . ARG A 1 194 ? -13.223 -11.738 -4.695 1.00 58.28 194 ARG A N 1
ATOM 1455 C CA . ARG A 1 194 ? -13.427 -10.916 -5.890 1.00 58.28 194 ARG A CA 1
ATOM 1456 C C . ARG A 1 194 ? -12.145 -10.156 -6.177 1.00 58.28 194 ARG A C 1
ATOM 1458 O O . ARG A 1 194 ? -11.558 -9.557 -5.277 1.00 58.28 194 ARG A O 1
ATOM 1465 N N . LEU A 1 195 ? -11.715 -10.211 -7.433 1.00 61.81 195 LEU A N 1
ATOM 1466 C CA . LEU A 1 195 ? -10.573 -9.437 -7.882 1.00 61.81 195 LEU A CA 1
ATOM 1467 C C . LEU A 1 195 ? -10.906 -7.961 -7.679 1.00 61.81 195 LEU A C 1
ATOM 1469 O O . LEU A 1 195 ? -11.922 -7.508 -8.211 1.00 61.81 195 LEU A O 1
ATOM 1473 N N . PRO A 1 196 ? -10.095 -7.205 -6.930 1.00 58.97 196 PRO A N 1
ATOM 1474 C CA . PRO A 1 196 ? -10.291 -5.775 -6.874 1.00 58.97 196 PRO A CA 1
ATOM 1475 C C . PRO A 1 196 ? -10.094 -5.202 -8.276 1.00 58.97 196 PRO A C 1
ATOM 1477 O O . PRO A 1 196 ? -9.008 -5.294 -8.840 1.00 58.97 196 PRO A O 1
ATOM 1480 N N . SER A 1 197 ? -11.158 -4.652 -8.848 1.00 56.12 197 SER A N 1
ATOM 1481 C CA . SER A 1 197 ? -11.104 -3.765 -10.006 1.00 56.12 197 SER A CA 1
ATOM 1482 C C . SER A 1 197 ? -11.121 -2.329 -9.500 1.00 56.12 197 SER A C 1
ATOM 1484 O O . SER A 1 197 ? -11.808 -2.043 -8.514 1.00 56.12 197 SER A O 1
ATOM 1486 N N . TRP A 1 198 ? -10.376 -1.441 -10.148 1.00 61.88 198 TRP A N 1
ATOM 1487 C CA . TRP A 1 198 ? -10.257 -0.045 -9.742 1.00 61.88 198 TRP A CA 1
ATOM 1488 C C . TRP A 1 198 ? -10.572 0.931 -10.852 1.00 61.88 198 TRP A C 1
ATOM 1490 O O . TRP A 1 198 ? -10.291 0.586 -12.017 1.00 61.88 198 TRP A O 1
#

pLDDT: mean 91.63, std 9.32, range [56.12, 98.75]

Organism: NCBI:txid661478

Foldseek 3Di:
DDLCLVLLAQVLDPFFEAEACRQVSCVVSVHAHCEYEECNPRDDDPDDHNYYHHDDDPVDDSLLVVLVVCVVVPAQADEDEPLDDPDVVSVLSNLVSCQPHNHFYKYFDQFWIKTKDFAQDKDKDFDAFFKWKWKAFNAWWFQKFKDQWPDTDGRDIHDPPDDTRGRITGHHRMMIIGTHHGMIMIIIGDPVSDRDRD

Sequence (198 aa):
MPLEQLNAWARSADVVYAADGGGDRLLEAGVPPDTTIGDLDSIRSVLPFRRLIQDPDQETSDCDKLLTLTERSGHNRITLIGLEGDRLDHVLATLGSAVRSLLDVRLALRSGLGYILRGPAQQSFATSPGETASLMPLSPCTGVSFSGVEWPLENDELGLTAFVSLSNKSLGSTVDVRLETGAAALFFYSEDRRLPSW

Solvent-accessible surface area (backbone atoms only — not comparable to full-atom values): 10752 Å² total; per-residue (Å²): 134,61,49,68,61,53,31,57,51,52,70,53,42,98,73,38,74,25,39,36,52,50,33,45,55,29,45,75,36,73,41,71,34,58,32,32,37,31,67,56,82,66,58,78,66,90,67,83,69,73,34,78,45,82,42,80,67,79,91,55,53,62,55,45,53,52,52,52,53,40,47,77,70,72,48,60,64,46,74,49,62,79,60,79,71,94,51,60,68,58,35,52,49,42,52,52,41,52,68,73,45,92,44,49,36,33,34,54,51,91,46,29,42,33,36,61,46,54,40,72,39,75,52,77,42,83,52,45,62,72,25,32,41,23,46,40,39,77,34,64,26,36,49,28,27,35,41,45,36,75,76,58,42,78,62,36,67,31,21,81,95,59,52,64,46,72,76,29,31,26,66,33,59,43,33,39,42,33,30,50,37,40,29,32,38,42,34,40,37,47,93,82,42,62,75,81,80,109

Mean predicted aligned error: 4.51 Å

InterPro domains:
  IPR006282 Thiamin pyrophosphokinase [TIGR01378] (12-184)
  IPR006282 Thiamin pyrophosphokinase [cd07995] (2-187)
  IPR007371 Thiamin pyrophosphokinase, catalytic domain [PF04263] (11-100)
  IPR007373 Thiamin pyrophosphokinase, thiamin-binding domain [PF04265] (130-181)
  IPR007373 Thiamin pyrophosphokinase, thiamin-binding domain [SM00983] (114-185)
  IPR036371 Thiamin pyrophosphokinase, thiamin-binding domain superfamily [SSF63862] (129-179)
  IPR036759 Thiamin pyrophosphokinase, catalytic domain superfamily [G3DSA:3.40.50.10240] (2-189)
  IPR036759 Thiamin pyrophosphokinase, catalytic domain superfamily [SSF63999] (9-96)
  IPR053149 Thiamine pyrophosphokinase [PTHR41299] (10-184)